Protein AF-A0AA88XNJ7-F1 (afdb_monomer)

Organism: Pinctada imbricata (NCBI:txid66713)

Foldseek 3Di:
DDDDDDDDPPDDDDDDDDDDDDDDPDPDDDDDDDDQDKDWAAPLDPDRQKHFIWIDPSPPQGIAFAFQALPALLLQLQNCLQVVHARPPKDKDWQRPSHFDDGDHAWYNWAHPSPDNHSVPTDTDGPPDDDDDRSRTMMMRRDDPPDDPPPVVLVDPVLSVVCVVFPPDDQDDPDPLVVVLVVLLVVLLVVLVVVCVVVVHDSCPCVVVSVVVSVVSVVVVVVCVVCVVVRDGDDPVVVVVSVVSVVVLVVPWDWDAPDPPPRDTDTD

Structure (mmCIF, N/CA/C/O backbone):
data_AF-A0AA88XNJ7-F1
#
_entry.id   AF-A0AA88XNJ7-F1
#
loop_
_atom_site.group_PDB
_atom_site.id
_atom_site.type_symbol
_atom_site.label_atom_id
_atom_site.label_alt_id
_atom_site.label_comp_id
_atom_site.label_asym_id
_atom_site.label_entity_id
_atom_site.label_seq_id
_atom_site.pdbx_PDB_ins_code
_atom_site.Cartn_x
_atom_site.Cartn_y
_atom_site.Cartn_z
_atom_site.occupancy
_atom_site.B_iso_or_equiv
_atom_site.auth_seq_id
_atom_site.auth_comp_id
_atom_site.auth_asym_id
_atom_site.auth_atom_id
_atom_site.pdbx_PDB_model_num
ATOM 1 N N . MET A 1 1 ? -22.598 -22.769 47.712 1.00 36.12 1 MET A N 1
ATOM 2 C CA . MET A 1 1 ? -21.416 -21.958 48.075 1.00 36.12 1 MET A CA 1
ATOM 3 C C . MET A 1 1 ? -20.555 -21.814 46.826 1.00 36.12 1 MET A C 1
ATOM 5 O O . MET A 1 1 ? -20.023 -22.804 46.348 1.00 36.12 1 MET A O 1
ATOM 9 N N . ARG A 1 2 ? -20.535 -20.622 46.218 1.00 34.31 2 ARG A N 1
ATOM 10 C CA . ARG A 1 2 ? -19.648 -20.282 45.096 1.00 34.31 2 ARG A CA 1
ATOM 11 C C . ARG A 1 2 ? -18.282 -19.951 45.687 1.00 34.31 2 ARG A C 1
ATOM 13 O O . ARG A 1 2 ? -18.195 -19.037 46.502 1.00 34.31 2 ARG A O 1
ATOM 20 N N . LEU A 1 3 ? -17.246 -20.654 45.252 1.00 28.89 3 LEU A N 1
ATOM 21 C CA . LEU A 1 3 ? -15.860 -20.220 45.378 1.00 28.89 3 LEU A CA 1
ATOM 22 C C . LEU A 1 3 ? -15.203 -20.387 44.005 1.00 28.89 3 LEU A C 1
ATOM 24 O O . LEU A 1 3 ? -15.350 -21.415 43.350 1.00 28.89 3 LEU A O 1
ATOM 28 N N . TYR A 1 4 ? -14.577 -19.305 43.557 1.00 29.31 4 TYR A N 1
ATOM 29 C CA . TYR A 1 4 ? -13.870 -19.159 42.287 1.00 29.31 4 TYR A CA 1
ATOM 30 C C . TYR A 1 4 ? -12.374 -19.467 42.453 1.00 29.31 4 TYR A C 1
ATOM 32 O O . TYR A 1 4 ? -11.899 -19.520 43.588 1.00 29.31 4 TYR A O 1
ATOM 40 N N . LYS A 1 5 ? -11.670 -19.458 41.302 1.00 29.84 5 LYS A N 1
ATOM 41 C CA . LYS A 1 5 ? -10.249 -19.111 41.017 1.00 29.84 5 LYS A CA 1
ATOM 42 C C . 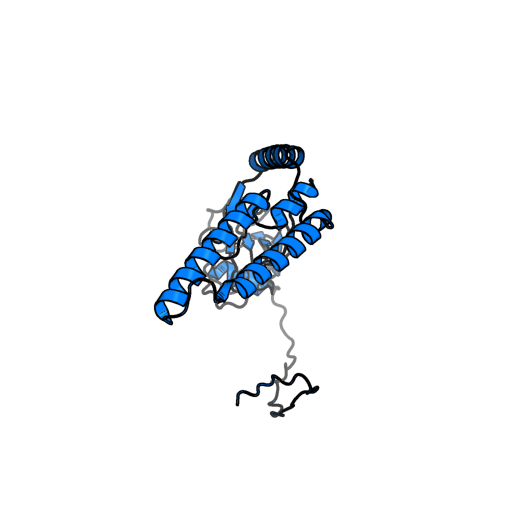LYS A 1 5 ? -9.486 -20.276 40.359 1.00 29.84 5 LYS A C 1
ATOM 44 O O . LYS A 1 5 ? -9.733 -21.414 40.720 1.00 29.84 5 LYS A O 1
ATOM 49 N N . THR A 1 6 ? -8.570 -20.113 39.398 1.00 38.22 6 THR A N 1
ATOM 50 C CA . THR A 1 6 ? -7.970 -18.970 38.662 1.00 38.22 6 THR A CA 1
ATOM 51 C C . THR A 1 6 ? -7.142 -19.547 37.502 1.00 38.22 6 THR A C 1
ATOM 53 O O . THR A 1 6 ? -6.775 -20.717 37.545 1.00 38.22 6 THR A O 1
ATOM 56 N N . VAL A 1 7 ? -6.794 -18.727 36.504 1.00 36.06 7 VAL A N 1
ATOM 57 C CA . VAL A 1 7 ? -5.710 -19.043 35.556 1.00 36.06 7 VAL A CA 1
ATOM 58 C C . VAL A 1 7 ? -4.373 -18.812 36.251 1.00 36.06 7 VAL A C 1
ATOM 60 O O . VAL A 1 7 ? -4.144 -17.739 36.812 1.00 36.06 7 VAL A O 1
ATOM 63 N N . ASP A 1 8 ? -3.523 -19.831 36.214 1.00 42.06 8 ASP A N 1
ATOM 64 C CA . ASP A 1 8 ? -2.163 -19.799 36.728 1.00 42.06 8 ASP A CA 1
ATOM 65 C C . ASP A 1 8 ? -1.184 -19.319 35.640 1.00 42.06 8 ASP A C 1
ATOM 67 O O . ASP A 1 8 ? -1.169 -19.839 34.526 1.00 42.06 8 ASP A O 1
ATOM 71 N N . TRP A 1 9 ? -0.370 -18.322 35.987 1.00 48.72 9 TRP A N 1
ATOM 72 C CA . TRP A 1 9 ? 0.704 -17.745 35.171 1.00 48.72 9 TRP A CA 1
ATOM 73 C C . TRP A 1 9 ? 2.095 -18.067 35.752 1.00 48.72 9 TRP A C 1
ATOM 75 O O . TRP A 1 9 ? 3.026 -17.278 35.606 1.00 48.72 9 TRP A O 1
ATOM 85 N N . SER A 1 10 ? 2.253 -19.200 36.445 1.00 42.62 10 SER A N 1
ATOM 86 C CA . SER A 1 10 ? 3.480 -19.508 37.195 1.00 42.62 10 SER A CA 1
ATOM 87 C C . SER A 1 10 ? 4.503 -20.422 36.507 1.00 42.62 10 SER A C 1
ATOM 89 O O . SER A 1 10 ? 5.581 -20.618 37.068 1.00 42.62 10 SER A O 1
ATOM 91 N N . SER A 1 11 ? 4.272 -20.941 35.293 1.00 40.88 11 SER A N 1
ATOM 92 C CA .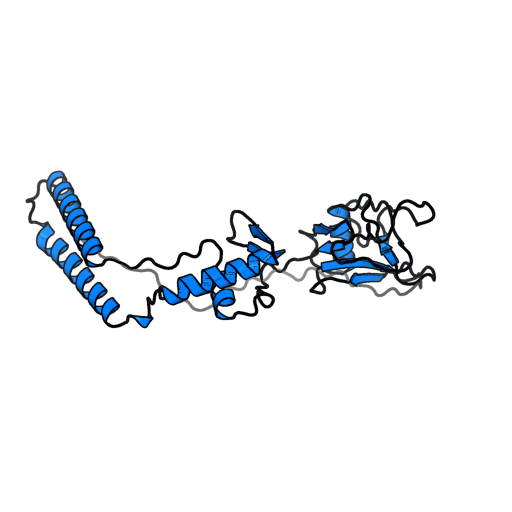 SER A 1 11 ? 5.288 -21.782 34.633 1.00 40.88 11 SER A CA 1
ATOM 93 C C . SER A 1 11 ? 6.121 -21.031 33.594 1.00 40.88 11 SER A C 1
ATOM 95 O O . SER A 1 11 ? 5.683 -20.624 32.520 1.00 40.88 11 SER A O 1
ATOM 97 N N . THR A 1 12 ? 7.390 -20.886 33.959 1.00 42.56 12 THR A N 1
ATOM 98 C CA . THR A 1 12 ? 8.516 -20.612 33.081 1.00 42.56 12 THR A CA 1
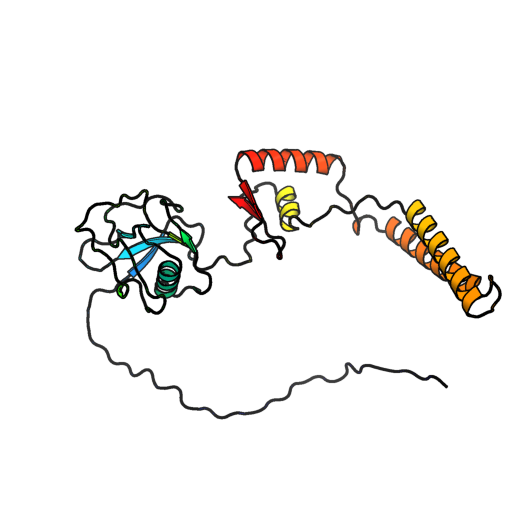ATOM 99 C C . THR A 1 12 ? 9.044 -21.943 32.538 1.00 42.56 12 THR A C 1
ATOM 101 O O . THR A 1 12 ? 9.244 -22.886 33.295 1.00 42.56 12 THR A O 1
ATOM 104 N N . LYS A 1 13 ? 9.357 -21.953 31.238 1.00 37.12 13 LYS A N 1
ATOM 105 C CA . LYS A 1 13 ? 10.279 -22.853 30.519 1.00 37.12 13 LYS A CA 1
ATOM 106 C C . LYS A 1 13 ? 9.725 -23.997 29.645 1.00 37.12 13 LYS A C 1
ATOM 108 O O . LYS A 1 13 ? 8.654 -24.542 29.885 1.00 37.12 13 LYS A O 1
ATOM 113 N N . PRO A 1 14 ? 10.470 -24.272 28.550 1.00 32.12 14 PRO A N 1
ATOM 114 C CA . PRO A 1 14 ? 9.996 -24.865 27.310 1.00 32.12 14 PRO A CA 1
ATOM 115 C C . PRO A 1 14 ? 10.122 -26.387 27.327 1.00 32.12 14 PRO A C 1
ATOM 117 O O . PRO A 1 14 ? 10.873 -26.952 28.120 1.00 32.12 14 PRO A O 1
ATOM 120 N N . SER A 1 15 ? 9.452 -27.045 26.381 1.00 36.25 15 SER A N 1
ATOM 121 C CA . SER A 1 15 ? 9.695 -28.457 26.097 1.00 36.25 15 SER A CA 1
ATOM 122 C C . SER A 1 15 ? 10.366 -28.632 24.737 1.00 36.25 15 SER A C 1
ATOM 124 O O . SER A 1 15 ? 9.981 -28.039 23.731 1.00 36.25 15 SER A O 1
ATOM 126 N N . VAL A 1 16 ? 11.419 -29.444 24.757 1.00 30.08 16 VAL A N 1
ATOM 127 C CA . VAL A 1 16 ? 12.189 -29.913 23.608 1.00 30.08 16 VAL A CA 1
ATOM 128 C C . VAL A 1 16 ? 11.656 -31.290 23.231 1.00 30.08 16 VAL A C 1
ATOM 130 O O . VAL A 1 16 ? 11.487 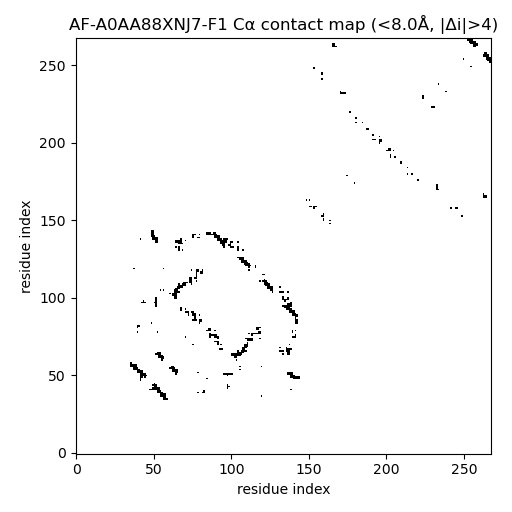-32.145 24.101 1.00 30.08 16 VAL A O 1
ATOM 133 N N . ARG A 1 17 ? 11.463 -31.540 21.934 1.00 35.25 17 ARG A N 1
ATOM 134 C CA . ARG A 1 17 ? 11.482 -32.900 21.390 1.00 35.25 17 ARG A CA 1
ATOM 135 C C . ARG A 1 17 ? 12.400 -32.971 20.177 1.00 35.25 17 ARG A C 1
ATOM 137 O O . ARG A 1 17 ? 12.305 -32.166 19.258 1.00 35.25 17 ARG A O 1
ATOM 144 N N . LEU A 1 18 ? 13.295 -33.951 20.247 1.00 27.19 18 LEU A N 1
ATOM 145 C CA . LEU A 1 18 ? 14.238 -34.384 19.225 1.00 27.19 18 LEU A CA 1
ATOM 146 C C . LEU A 1 18 ? 13.501 -35.080 18.079 1.00 27.19 18 LEU A C 1
ATOM 148 O O . LEU A 1 18 ? 12.702 -35.980 18.335 1.00 27.19 18 LEU A O 1
ATOM 152 N N . VAL A 1 19 ? 13.854 -34.738 16.838 1.00 33.34 19 VAL A N 1
ATOM 153 C CA . VAL A 1 19 ? 13.735 -35.646 15.690 1.00 33.34 19 VAL A CA 1
ATOM 154 C C . VAL A 1 19 ? 15.008 -35.528 14.848 1.00 33.34 19 VAL A C 1
ATOM 156 O O . VAL A 1 19 ? 15.611 -34.466 14.727 1.00 33.34 19 VAL A O 1
ATOM 159 N N . THR A 1 20 ? 15.444 -36.683 14.368 1.00 32.69 20 THR A N 1
ATOM 160 C CA . THR A 1 20 ? 16.750 -37.056 13.822 1.00 32.69 20 THR A CA 1
ATOM 161 C C . THR A 1 20 ? 17.205 -36.272 12.589 1.00 32.69 20 THR A C 1
ATOM 163 O O . THR A 1 20 ? 16.416 -35.992 11.690 1.00 32.69 20 THR A O 1
ATOM 166 N N . LEU A 1 21 ? 18.517 -36.017 12.515 1.00 30.70 21 LEU A N 1
ATOM 167 C CA . LEU A 1 21 ? 19.222 -35.475 11.351 1.00 30.70 21 LEU A CA 1
ATOM 168 C C . LEU A 1 21 ? 19.162 -36.461 10.172 1.00 30.70 21 LEU A C 1
ATOM 170 O O . LEU A 1 21 ? 19.989 -37.363 10.052 1.00 30.70 21 LEU A O 1
ATOM 174 N N . GLY A 1 22 ? 18.176 -36.274 9.298 1.00 29.36 22 GLY A N 1
ATOM 175 C CA . GLY A 1 22 ? 18.169 -36.829 7.950 1.00 29.36 22 GLY A CA 1
ATOM 176 C C . GLY A 1 22 ? 19.057 -35.975 7.048 1.00 29.36 22 GLY A C 1
ATOM 177 O O . GLY A 1 22 ? 18.726 -34.836 6.741 1.00 29.36 22 GLY A O 1
ATOM 178 N N . SER A 1 23 ? 20.208 -36.535 6.691 1.00 33.06 23 SER A N 1
ATOM 179 C CA . SER A 1 23 ? 21.154 -36.133 5.644 1.00 33.06 23 SER A CA 1
ATOM 180 C C . SER A 1 23 ? 20.675 -35.066 4.644 1.00 33.06 23 SER A C 1
ATOM 182 O O . SER A 1 23 ? 19.885 -35.346 3.743 1.00 33.06 23 SER A O 1
ATOM 184 N N . TYR A 1 24 ? 21.275 -33.875 4.737 1.00 30.83 24 TYR A N 1
ATOM 185 C CA . TYR A 1 24 ? 21.400 -32.932 3.623 1.00 30.83 24 TYR A CA 1
ATOM 186 C C . TYR A 1 24 ? 22.107 -33.629 2.447 1.00 30.83 24 TYR A C 1
ATOM 188 O O . TYR A 1 24 ? 23.194 -34.185 2.656 1.00 30.83 24 TYR A O 1
ATOM 196 N N . PRO A 1 25 ? 21.583 -33.594 1.209 1.00 32.03 25 PRO A N 1
ATOM 197 C CA . PRO A 1 25 ? 22.404 -33.950 0.068 1.00 32.03 25 PRO A CA 1
ATOM 198 C C . PRO A 1 25 ? 23.510 -32.900 -0.061 1.00 32.03 25 PRO A C 1
ATOM 200 O O . PRO A 1 25 ? 23.256 -31.704 -0.201 1.00 32.03 25 PRO A O 1
ATOM 203 N N . ARG A 1 26 ? 24.754 -33.379 0.037 1.00 31.98 26 ARG A N 1
ATOM 204 C CA . ARG A 1 26 ? 25.976 -32.640 -0.283 1.00 31.98 26 ARG A CA 1
ATOM 205 C C . ARG A 1 26 ? 25.777 -31.896 -1.604 1.00 31.98 26 ARG A C 1
ATOM 207 O O . ARG A 1 26 ? 25.622 -32.545 -2.638 1.00 31.98 26 ARG A O 1
ATOM 214 N N . MET A 1 27 ? 25.875 -30.567 -1.576 1.00 36.81 27 MET A N 1
ATOM 215 C CA . MET A 1 27 ? 26.350 -29.815 -2.735 1.00 36.81 27 MET A CA 1
ATOM 216 C C . MET A 1 27 ? 27.740 -30.362 -3.056 1.00 36.81 27 MET A C 1
ATOM 218 O O . MET A 1 27 ? 28.722 -30.036 -2.394 1.00 36.81 27 MET A O 1
ATOM 222 N N . LYS A 1 28 ? 27.805 -31.291 -4.011 1.00 37.00 28 LYS A N 1
ATOM 223 C CA . LYS A 1 28 ? 29.058 -31.609 -4.673 1.00 37.00 28 LYS A CA 1
ATOM 224 C C . LYS A 1 28 ? 29.378 -30.416 -5.552 1.00 37.00 28 LYS A C 1
ATOM 226 O O . LYS A 1 28 ? 28.627 -30.100 -6.470 1.00 37.00 28 LYS A O 1
ATOM 231 N N . GLU A 1 29 ? 30.502 -29.785 -5.256 1.00 45.03 29 GLU A N 1
ATOM 232 C CA . GLU A 1 29 ? 31.249 -29.042 -6.250 1.00 45.03 29 GLU A CA 1
ATOM 233 C C . GLU A 1 29 ? 31.419 -29.927 -7.487 1.00 45.03 29 GLU A C 1
ATOM 235 O O . GLU A 1 29 ? 31.891 -31.066 -7.426 1.00 45.03 29 GLU A O 1
ATOM 240 N N . THR A 1 30 ? 30.996 -29.408 -8.628 1.00 38.59 30 THR A N 1
ATOM 241 C CA . THR A 1 30 ? 31.544 -29.788 -9.923 1.00 38.59 30 THR A CA 1
ATOM 242 C C . THR A 1 30 ? 31.623 -28.497 -10.720 1.00 38.59 30 THR A C 1
ATOM 244 O O . THR A 1 30 ? 30.610 -27.860 -10.997 1.00 38.59 30 THR A O 1
ATOM 247 N N . CYS A 1 31 ? 32.853 -28.060 -10.972 1.00 41.50 31 CYS A N 1
ATOM 248 C CA . CYS A 1 31 ? 33.158 -26.969 -11.884 1.00 41.50 31 CYS A CA 1
ATOM 249 C C . CYS A 1 31 ? 33.072 -27.463 -13.343 1.00 41.50 31 CYS A C 1
ATOM 251 O O . CYS A 1 31 ? 33.074 -28.670 -13.584 1.00 41.50 31 CYS A O 1
ATOM 253 N N . CYS A 1 32 ? 33.089 -26.494 -14.266 1.00 36.12 32 CYS A N 1
ATOM 254 C CA . CYS A 1 32 ? 32.940 -26.535 -15.730 1.00 36.12 32 CYS A CA 1
ATOM 255 C C . CYS A 1 32 ? 31.467 -26.377 -16.170 1.00 36.12 32 CYS A C 1
ATOM 257 O O . CYS A 1 32 ? 30.624 -27.198 -15.846 1.00 36.12 32 CYS A O 1
ATOM 259 N N . TYR A 1 33 ? 31.057 -25.329 -16.887 1.00 35.81 33 TYR A N 1
ATOM 260 C CA . TYR A 1 33 ? 31.733 -24.664 -18.001 1.00 35.81 33 TYR A CA 1
ATOM 261 C C . TYR A 1 33 ? 31.371 -23.171 -18.097 1.00 35.81 33 TYR A C 1
ATOM 263 O O . TYR A 1 33 ? 30.247 -22.767 -17.816 1.00 35.81 33 TYR A O 1
ATOM 271 N N . LEU A 1 34 ? 32.331 -22.372 -18.567 1.00 47.56 34 LEU A N 1
ATOM 272 C CA . LEU A 1 34 ? 32.124 -21.046 -19.149 1.00 47.56 34 LEU A CA 1
ATOM 273 C C . LEU A 1 34 ? 31.019 -21.099 -20.220 1.00 47.56 34 LEU A C 1
ATOM 275 O O . LEU A 1 34 ? 31.259 -21.568 -21.329 1.00 47.56 34 LEU A O 1
ATOM 279 N N . VAL A 1 35 ? 29.827 -20.594 -19.905 1.00 44.47 35 VAL A N 1
ATOM 280 C CA . VAL A 1 35 ? 28.798 -20.223 -20.885 1.00 44.47 35 VAL A CA 1
ATOM 281 C C . VAL A 1 35 ? 28.206 -18.905 -20.396 1.00 44.47 35 VAL A C 1
ATOM 283 O O . VAL A 1 35 ? 27.774 -18.830 -19.249 1.00 44.47 35 VAL A O 1
ATOM 286 N N . GLY A 1 36 ? 28.258 -17.863 -21.234 1.00 54.16 36 GLY A N 1
ATOM 287 C CA . GLY A 1 36 ? 27.961 -16.465 -20.889 1.00 54.16 36 GLY A CA 1
ATOM 288 C C . GLY A 1 36 ? 26.826 -16.305 -19.878 1.00 54.16 36 GLY A C 1
ATOM 289 O O . GLY A 1 36 ? 25.707 -16.761 -20.116 1.00 54.16 36 GLY A O 1
ATOM 290 N N . MET A 1 37 ? 27.139 -15.698 -18.731 1.00 70.94 37 MET A N 1
ATOM 291 C CA . MET A 1 37 ? 26.218 -15.537 -17.604 1.00 70.94 37 MET A CA 1
ATOM 292 C C . MET A 1 37 ? 24.989 -14.731 -18.037 1.00 70.94 37 MET A C 1
ATOM 294 O O . MET A 1 37 ? 25.120 -13.631 -18.549 1.00 70.94 37 MET A O 1
ATOM 298 N N . PHE A 1 38 ? 23.785 -15.259 -17.862 1.00 89.00 38 PHE A N 1
ATOM 299 C CA . PHE A 1 38 ? 22.610 -14.400 -17.973 1.00 89.00 38 PHE A CA 1
ATOM 300 C C . PHE A 1 38 ? 22.561 -13.500 -16.744 1.00 89.00 38 PHE A C 1
ATOM 302 O O . PHE A 1 38 ? 22.580 -14.012 -15.624 1.00 89.00 38 PHE A O 1
ATOM 309 N N . GLU A 1 39 ? 22.487 -12.192 -16.949 1.00 94.50 39 GLU A N 1
ATOM 310 C CA . GLU A 1 39 ? 22.325 -11.234 -15.859 1.00 94.50 39 GLU A CA 1
ATOM 311 C C . GLU A 1 39 ? 21.011 -10.478 -16.011 1.00 94.50 39 GLU A C 1
ATOM 313 O O . GLU A 1 39 ? 20.551 -10.212 -17.121 1.00 94.50 39 GLU A O 1
ATOM 318 N N . ILE A 1 40 ? 20.417 -10.114 -14.879 1.00 96.31 40 ILE A N 1
ATOM 319 C CA . ILE A 1 40 ? 19.176 -9.350 -14.802 1.00 96.31 40 ILE A CA 1
ATOM 320 C C . ILE A 1 40 ? 19.324 -8.259 -13.743 1.00 96.31 40 ILE A C 1
ATOM 322 O O . ILE A 1 40 ? 19.949 -8.469 -12.701 1.00 96.31 40 ILE A O 1
ATOM 326 N N . ARG A 1 41 ? 18.753 -7.082 -14.001 1.00 96.00 41 ARG A N 1
ATOM 327 C CA . ARG A 1 41 ? 18.690 -5.976 -13.041 1.00 96.00 41 ARG A CA 1
ATOM 328 C C . ARG A 1 41 ? 17.402 -5.177 -13.195 1.00 96.00 41 ARG A C 1
ATOM 330 O O . ARG A 1 41 ? 16.772 -5.201 -14.248 1.00 96.00 41 ARG A O 1
ATOM 337 N N . LEU A 1 42 ? 17.068 -4.422 -12.151 1.00 95.56 42 LEU A N 1
ATOM 338 C CA . LEU A 1 42 ? 15.971 -3.455 -12.162 1.00 95.56 42 LEU A CA 1
ATOM 339 C C . LEU A 1 42 ? 16.513 -2.022 -12.212 1.00 95.56 42 LEU A C 1
ATOM 341 O O . LEU A 1 42 ? 17.477 -1.692 -11.514 1.00 95.56 42 LEU A O 1
ATOM 345 N N . ARG A 1 43 ? 15.900 -1.164 -13.035 1.00 95.81 43 ARG A N 1
ATOM 346 C CA . ARG A 1 43 ? 16.229 0.270 -13.163 1.00 95.81 43 ARG A CA 1
ATOM 347 C C . ARG A 1 43 ? 14.981 1.149 -13.067 1.00 95.81 43 ARG A C 1
ATOM 349 O O . ARG A 1 43 ? 13.874 0.682 -13.284 1.00 95.81 43 ARG A O 1
ATOM 356 N N . GLY A 1 44 ? 15.153 2.424 -12.717 1.00 84.75 44 GLY A N 1
ATOM 357 C CA . GLY A 1 44 ? 14.056 3.407 -12.684 1.00 84.75 44 GLY A CA 1
ATOM 358 C C . GLY A 1 44 ? 13.067 3.269 -11.517 1.00 84.75 44 GLY A C 1
ATOM 359 O O . GLY A 1 44 ? 12.222 4.138 -11.328 1.00 84.75 44 GLY A O 1
ATOM 360 N N . GLY A 1 45 ? 13.180 2.220 -10.700 1.00 78.44 45 GLY A N 1
ATOM 361 C CA . GLY A 1 45 ? 12.367 2.053 -9.500 1.00 78.44 45 GLY A CA 1
ATOM 362 C C . GLY A 1 45 ? 12.915 2.766 -8.262 1.00 78.44 45 GLY A C 1
ATOM 363 O O . GLY A 1 45 ? 14.103 3.063 -8.154 1.00 78.44 45 GLY A O 1
ATOM 364 N N . LEU A 1 46 ? 12.028 2.998 -7.292 1.00 74.38 46 LEU A N 1
ATOM 365 C CA . LEU A 1 46 ? 12.328 3.613 -5.990 1.00 74.38 46 LEU A CA 1
ATOM 366 C C . LEU A 1 46 ? 13.086 2.684 -5.022 1.00 74.38 46 LEU A C 1
ATOM 368 O O . LEU A 1 46 ? 13.537 3.122 -3.966 1.00 74.38 46 LEU A O 1
ATOM 372 N N . SER A 1 47 ? 13.200 1.396 -5.347 1.00 78.38 47 SER A N 1
ATOM 373 C CA . SER A 1 47 ? 13.906 0.393 -4.550 1.00 78.38 47 SER A CA 1
ATOM 374 C C . SER A 1 47 ? 14.485 -0.694 -5.455 1.00 78.38 47 SER A C 1
ATOM 376 O O . SER A 1 47 ? 14.152 -0.788 -6.632 1.00 78.38 47 SER A O 1
ATOM 378 N N . ASN A 1 48 ? 15.286 -1.591 -4.881 1.00 82.88 48 ASN A N 1
ATOM 379 C CA . ASN A 1 48 ? 15.814 -2.754 -5.600 1.00 82.88 48 ASN A CA 1
ATOM 380 C C . ASN A 1 48 ? 14.772 -3.878 -5.794 1.00 82.88 48 ASN A C 1
ATOM 382 O O . ASN A 1 48 ? 15.139 -4.969 -6.218 1.00 82.88 48 ASN A O 1
ATOM 386 N N . THR A 1 49 ? 13.496 -3.655 -5.448 1.00 86.31 49 THR A N 1
ATOM 387 C CA . THR A 1 49 ? 12.414 -4.652 -5.573 1.00 86.31 49 THR A CA 1
ATOM 388 C C . THR A 1 49 ? 11.384 -4.307 -6.641 1.00 86.31 49 THR A C 1
ATOM 390 O O . THR A 1 49 ? 10.427 -5.063 -6.826 1.00 86.31 49 THR A O 1
ATOM 393 N N . LEU A 1 50 ? 11.565 -3.178 -7.327 1.00 90.44 50 LEU A N 1
ATOM 394 C CA . LEU A 1 50 ? 10.712 -2.724 -8.413 1.00 90.44 50 LEU A CA 1
ATOM 395 C C . LEU A 1 50 ? 11.513 -1.930 -9.446 1.00 90.44 50 LEU A C 1
ATOM 397 O O . LEU A 1 50 ? 12.496 -1.284 -9.096 1.00 90.44 50 LEU A O 1
ATOM 401 N N . GLY A 1 51 ? 11.104 -1.978 -10.707 1.00 94.00 51 GLY A N 1
ATOM 402 C CA . GLY A 1 51 ? 11.752 -1.229 -11.781 1.00 94.00 51 GLY A CA 1
ATOM 403 C C . GLY A 1 51 ? 11.553 -1.853 -13.158 1.00 94.00 51 GLY A C 1
ATOM 404 O O . GLY A 1 51 ? 10.989 -2.939 -13.289 1.00 94.00 51 GLY A O 1
ATOM 405 N N . ARG A 1 52 ? 12.045 -1.158 -14.184 1.00 98.06 52 ARG A N 1
ATOM 406 C CA . ARG A 1 52 ? 12.202 -1.663 -15.551 1.00 98.06 52 ARG A CA 1
ATOM 407 C C . ARG A 1 52 ? 13.152 -2.855 -15.548 1.00 98.06 52 ARG A C 1
ATOM 409 O O . ARG A 1 52 ? 14.204 -2.789 -14.903 1.00 98.06 52 ARG A O 1
ATOM 416 N N . VAL A 1 53 ? 12.790 -3.909 -16.271 1.00 98.06 53 VAL A N 1
ATOM 417 C CA . VAL A 1 53 ? 13.600 -5.119 -16.407 1.00 98.06 53 VAL A CA 1
ATOM 418 C C . VAL A 1 53 ? 14.653 -4.899 -17.486 1.00 98.06 53 VAL A C 1
ATOM 420 O O . VAL A 1 53 ? 14.343 -4.614 -18.640 1.00 98.06 53 VAL A O 1
ATOM 423 N N . GLU A 1 54 ? 15.918 -5.043 -17.103 1.00 97.69 54 GLU A N 1
ATOM 424 C CA . GLU A 1 54 ? 17.041 -5.062 -18.034 1.00 97.69 54 GLU A CA 1
ATOM 425 C C . GLU A 1 54 ? 17.796 -6.380 -17.887 1.00 97.69 54 GLU A C 1
ATOM 427 O O . GLU A 1 54 ? 18.044 -6.845 -16.771 1.00 97.69 54 GLU A O 1
ATOM 432 N N . VAL A 1 55 ? 18.183 -6.963 -19.016 1.00 96.00 55 VAL A N 1
ATOM 433 C CA . VAL A 1 55 ? 18.908 -8.230 -19.094 1.00 96.00 55 VAL A CA 1
ATOM 434 C C . VAL A 1 55 ? 20.208 -8.062 -19.867 1.00 96.00 55 VAL A C 1
ATOM 436 O O . VAL A 1 55 ? 20.334 -7.194 -20.730 1.00 96.00 55 VAL A O 1
ATOM 439 N N . ASN A 1 56 ? 21.188 -8.902 -19.565 1.00 93.50 56 ASN A N 1
ATOM 440 C CA . ASN A 1 56 ? 22.383 -9.072 -20.374 1.00 93.50 56 ASN A CA 1
ATOM 441 C C . ASN A 1 56 ? 22.479 -10.547 -20.765 1.00 93.50 56 ASN A C 1
ATOM 443 O O . ASN A 1 56 ? 22.664 -11.423 -19.917 1.00 93.50 56 ASN A O 1
ATOM 447 N N . LEU A 1 57 ? 22.324 -10.809 -22.064 1.00 89.69 57 LEU A N 1
ATOM 448 C CA . LEU A 1 57 ? 22.400 -12.153 -22.636 1.00 89.69 57 LEU A CA 1
ATOM 449 C C . LEU A 1 57 ? 23.847 -12.643 -22.802 1.00 89.69 57 LEU A C 1
ATOM 451 O O . LEU A 1 57 ? 24.056 -13.800 -23.168 1.00 89.69 57 LEU A O 1
ATOM 455 N N . ASN A 1 58 ? 24.839 -11.785 -22.527 1.00 86.44 58 ASN A N 1
ATOM 456 C CA . ASN A 1 58 ? 26.260 -12.031 -22.771 1.00 86.44 58 ASN A CA 1
ATOM 457 C C . ASN A 1 58 ? 26.551 -12.466 -24.217 1.00 86.44 58 ASN A C 1
ATOM 459 O O . ASN A 1 58 ? 27.427 -13.283 -24.492 1.00 86.44 58 ASN A O 1
ATOM 463 N N . ASP A 1 59 ? 25.815 -11.863 -25.145 1.00 83.75 59 ASP A N 1
ATOM 464 C CA . ASP A 1 59 ? 25.900 -12.032 -26.595 1.00 83.75 59 ASP A CA 1
ATOM 465 C C . ASP A 1 59 ? 26.785 -10.961 -27.268 1.00 83.75 59 ASP A C 1
ATOM 467 O O . ASP A 1 59 ? 26.850 -10.876 -28.492 1.00 83.75 59 ASP A O 1
ATOM 471 N N . GLY A 1 60 ? 27.473 -10.139 -26.467 1.00 84.50 60 GLY A N 1
ATOM 472 C CA . GLY A 1 60 ? 28.345 -9.053 -26.923 1.00 84.50 60 GLY A CA 1
ATOM 473 C C . GLY A 1 60 ? 27.651 -7.698 -27.095 1.00 84.50 60 GLY A C 1
ATOM 474 O O . GLY A 1 60 ? 28.342 -6.703 -27.302 1.00 84.50 60 GLY A O 1
ATOM 475 N N . TYR A 1 61 ? 26.323 -7.620 -26.952 1.00 86.38 61 TYR A N 1
ATOM 476 C CA . TYR A 1 61 ? 25.569 -6.364 -27.093 1.00 86.38 61 TYR A CA 1
ATOM 477 C C . TYR A 1 61 ? 25.335 -5.628 -25.764 1.00 86.38 61 TYR A C 1
ATOM 479 O O . TYR A 1 61 ? 24.797 -4.522 -25.756 1.00 86.38 61 TYR A O 1
ATOM 487 N N . GLY A 1 62 ? 25.769 -6.209 -24.643 1.00 91.44 62 GLY A N 1
ATOM 488 C CA . GLY A 1 62 ? 25.638 -5.616 -23.314 1.00 91.44 62 GLY A CA 1
ATOM 489 C C . GLY A 1 62 ? 24.204 -5.653 -22.783 1.00 91.44 62 GLY A C 1
ATOM 490 O O . GLY A 1 62 ? 23.433 -6.562 -23.083 1.00 91.44 62 GLY A O 1
ATOM 491 N N . TRP A 1 63 ? 23.857 -4.671 -21.952 1.00 94.81 63 TRP A N 1
ATOM 492 C CA . TRP A 1 63 ? 22.529 -4.574 -21.344 1.00 94.81 63 TRP A CA 1
ATOM 493 C C . TRP A 1 63 ? 21.476 -4.120 -22.351 1.00 94.81 63 TRP A C 1
ATOM 495 O O . TRP A 1 63 ? 21.723 -3.225 -23.157 1.00 94.81 63 TRP A O 1
ATOM 505 N N . GLY A 1 64 ? 20.286 -4.691 -22.230 1.00 94.62 64 GLY A N 1
ATOM 506 C CA . GLY A 1 64 ? 19.115 -4.299 -22.997 1.00 94.62 64 GLY A CA 1
ATOM 507 C C . GLY A 1 64 ? 17.823 -4.553 -22.235 1.00 94.62 64 GLY A C 1
ATOM 508 O O . GLY A 1 64 ? 17.830 -5.193 -21.183 1.00 94.62 64 GLY A O 1
ATOM 509 N N . THR A 1 65 ? 16.727 -4.007 -22.739 1.00 95.94 65 THR A N 1
ATOM 510 C CA . THR A 1 65 ? 15.408 -4.049 -22.097 1.00 95.94 65 THR A CA 1
ATOM 511 C C . THR A 1 65 ? 14.582 -5.246 -22.565 1.00 95.94 65 THR A C 1
ATOM 513 O O . THR A 1 65 ? 15.012 -6.017 -23.426 1.00 95.94 65 THR A O 1
ATOM 516 N N . VAL A 1 66 ? 13.415 -5.435 -21.959 1.00 95.94 66 VAL A N 1
ATOM 517 C CA . VAL A 1 66 ? 12.428 -6.463 -22.315 1.00 95.94 66 VAL A CA 1
ATOM 518 C C . VAL A 1 66 ? 11.170 -5.741 -22.790 1.00 95.94 66 VAL A C 1
ATOM 520 O O . VAL A 1 66 ? 10.815 -4.745 -22.168 1.00 95.94 66 VAL A O 1
ATOM 523 N N . CYS A 1 67 ? 10.536 -6.187 -23.873 1.00 95.12 67 CYS A N 1
ATOM 524 C CA . CYS A 1 67 ? 9.263 -5.628 -24.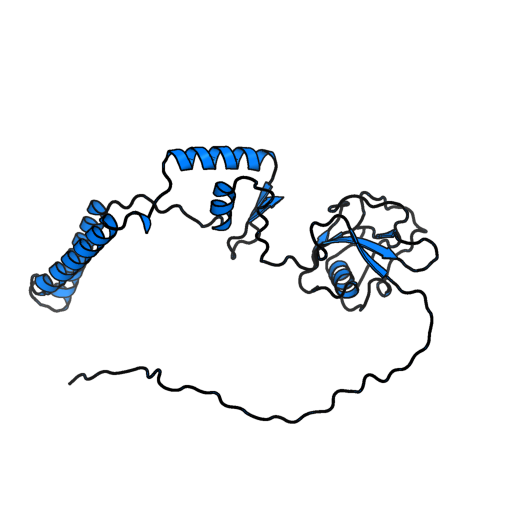329 1.00 95.12 67 CYS A CA 1
ATOM 525 C C . CYS A 1 67 ? 8.100 -6.099 -23.448 1.00 95.12 67 CYS A C 1
ATOM 527 O O . CYS A 1 67 ? 8.160 -7.182 -22.866 1.00 95.12 67 CYS A O 1
ATOM 529 N N . ASP A 1 68 ? 7.064 -5.276 -23.331 1.00 93.31 68 ASP A N 1
ATOM 530 C CA . ASP A 1 68 ? 5.849 -5.568 -22.578 1.00 93.31 68 ASP A CA 1
ATOM 531 C C . ASP A 1 68 ? 4.769 -6.313 -23.379 1.00 93.31 68 ASP A C 1
ATOM 533 O O . ASP A 1 68 ? 3.755 -6.717 -22.798 1.00 93.31 68 ASP A O 1
ATOM 537 N N . ASP A 1 69 ? 5.000 -6.561 -24.670 1.00 92.25 69 ASP A N 1
ATOM 538 C CA . ASP A 1 69 ? 4.177 -7.456 -25.476 1.00 92.25 69 ASP A CA 1
ATOM 539 C C . ASP A 1 69 ? 4.192 -8.866 -24.853 1.00 92.25 69 ASP A C 1
ATOM 541 O O . ASP A 1 69 ? 5.236 -9.433 -24.523 1.00 92.25 69 ASP A O 1
ATOM 545 N N . ALA A 1 70 ? 2.988 -9.392 -24.606 1.00 91.62 70 ALA A N 1
ATOM 546 C CA . ALA A 1 70 ? 2.710 -10.616 -23.844 1.00 91.62 70 ALA A CA 1
ATOM 547 C C . ALA A 1 70 ? 3.198 -10.648 -22.376 1.00 91.62 70 ALA A C 1
ATOM 549 O O . ALA A 1 70 ? 2.930 -11.637 -21.701 1.00 91.62 70 ALA A O 1
ATOM 550 N N . TRP A 1 71 ? 3.803 -9.573 -21.852 1.00 96.00 71 TRP A N 1
ATOM 551 C CA . TRP A 1 71 ? 4.398 -9.544 -20.511 1.00 96.00 71 TRP A CA 1
ATOM 552 C C . TRP A 1 71 ? 3.361 -9.686 -19.394 1.00 96.00 71 TRP A C 1
ATOM 554 O O . TRP A 1 71 ? 2.617 -8.751 -19.065 1.00 96.00 71 TRP A O 1
ATOM 564 N N . ASP A 1 72 ? 3.338 -10.860 -18.769 1.00 92.44 72 ASP A N 1
ATOM 565 C CA . ASP A 1 72 ? 2.302 -11.250 -17.828 1.00 92.44 72 ASP A CA 1
ATOM 566 C C . ASP A 1 72 ? 2.809 -11.533 -16.400 1.00 92.44 72 ASP A C 1
ATOM 568 O O . ASP A 1 72 ? 3.938 -11.241 -15.989 1.00 92.44 72 ASP A O 1
ATOM 572 N N . VAL A 1 73 ? 1.899 -12.036 -15.563 1.00 94.00 73 VAL A N 1
ATOM 573 C CA . VAL A 1 73 ? 2.173 -12.315 -14.150 1.00 94.00 73 VAL A CA 1
ATOM 574 C C . VAL A 1 73 ? 3.176 -13.458 -13.974 1.00 94.00 73 VAL A C 1
ATOM 576 O O . VAL A 1 73 ? 3.927 -13.456 -12.994 1.00 94.00 73 VAL A O 1
ATOM 579 N N . ASP A 1 74 ? 3.192 -14.442 -14.866 1.00 96.94 74 ASP A N 1
ATOM 580 C CA . ASP A 1 74 ? 4.119 -15.564 -14.794 1.00 96.94 74 ASP A CA 1
ATOM 581 C C . ASP A 1 74 ? 5.520 -15.155 -15.261 1.00 96.94 74 ASP A C 1
ATOM 583 O O . ASP A 1 74 ? 6.498 -15.514 -14.590 1.00 96.94 74 ASP A O 1
ATOM 587 N N . ASP A 1 75 ? 5.629 -14.275 -16.257 1.00 97.44 75 ASP A N 1
ATOM 588 C CA . ASP A 1 75 ? 6.900 -13.643 -16.631 1.00 97.44 75 ASP A CA 1
ATOM 589 C C . ASP A 1 75 ? 7.474 -12.810 -15.484 1.00 97.44 75 ASP A C 1
ATOM 591 O O . ASP A 1 75 ? 8.633 -12.971 -15.083 1.00 97.44 75 ASP A O 1
ATOM 595 N N . ALA A 1 76 ? 6.633 -11.976 -14.865 1.00 96.69 76 ALA A N 1
ATOM 596 C CA . ALA A 1 76 ? 7.010 -11.167 -13.712 1.00 96.69 76 ALA A CA 1
ATOM 597 C C . ALA A 1 76 ? 7.514 -12.032 -12.542 1.00 96.69 76 ALA A C 1
ATOM 599 O O . ALA A 1 76 ? 8.514 -11.697 -11.896 1.00 96.69 76 ALA A O 1
ATOM 600 N N . LYS A 1 77 ? 6.875 -13.180 -12.270 1.00 96.44 77 LYS A N 1
ATOM 601 C CA . LYS A 1 77 ? 7.345 -14.126 -11.241 1.00 96.44 77 LYS A CA 1
ATOM 602 C C . LYS A 1 77 ? 8.736 -14.658 -11.565 1.00 96.44 77 LYS A C 1
ATOM 604 O O . LYS A 1 77 ? 9.583 -14.718 -10.669 1.00 96.44 77 LYS A O 1
ATOM 609 N N . VAL A 1 78 ? 8.975 -15.057 -12.813 1.00 97.62 78 VAL A N 1
ATOM 610 C CA . VAL A 1 78 ? 10.275 -15.588 -13.237 1.00 97.62 78 VAL A CA 1
ATOM 611 C C . VAL A 1 78 ? 11.342 -14.494 -13.224 1.00 97.62 78 VAL A C 1
ATOM 613 O O . VAL A 1 78 ? 12.454 -14.752 -12.761 1.00 97.62 78 VAL A O 1
ATOM 616 N N . ALA A 1 79 ? 11.021 -13.258 -13.610 1.00 97.19 79 ALA A N 1
ATOM 617 C CA . ALA A 1 79 ? 11.922 -12.110 -13.495 1.00 97.19 79 ALA A CA 1
ATOM 618 C C . ALA A 1 79 ? 12.382 -11.900 -12.044 1.00 97.19 79 ALA A C 1
ATOM 620 O O . ALA A 1 79 ? 13.577 -11.841 -11.750 1.00 97.19 79 ALA A O 1
ATOM 621 N N . CYS A 1 80 ? 11.442 -11.893 -11.101 1.00 96.12 80 CYS A N 1
ATOM 622 C CA . CYS A 1 80 ? 11.746 -11.752 -9.679 1.00 96.12 80 CYS A CA 1
ATOM 623 C C . CYS A 1 80 ? 12.535 -12.927 -9.112 1.00 96.12 80 CYS A C 1
ATOM 625 O O . CYS A 1 80 ? 13.451 -12.732 -8.312 1.00 96.12 80 CYS A O 1
ATOM 627 N N . ARG A 1 81 ? 12.226 -14.146 -9.561 1.00 95.06 81 ARG A N 1
ATOM 628 C CA . ARG A 1 81 ? 12.996 -15.341 -9.211 1.00 95.06 81 ARG A CA 1
ATOM 629 C C . ARG A 1 81 ? 14.427 -15.261 -9.742 1.00 95.06 81 ARG A C 1
ATOM 631 O O . ARG A 1 81 ? 15.348 -15.581 -8.998 1.00 95.06 81 ARG A O 1
ATOM 638 N N . SER A 1 82 ? 14.612 -14.769 -10.968 1.00 94.88 82 SER A N 1
ATOM 639 C CA . SER A 1 82 ? 15.926 -14.556 -11.596 1.00 94.88 82 SER A CA 1
ATOM 640 C C . SER A 1 82 ? 16.798 -13.593 -10.780 1.00 94.88 82 SER A C 1
ATOM 642 O O . SER A 1 82 ? 18.013 -13.751 -10.728 1.00 94.88 82 SER A O 1
ATOM 644 N N . LEU A 1 83 ? 16.171 -12.618 -10.113 1.00 94.00 83 LEU A N 1
ATOM 645 C CA . LEU A 1 83 ? 16.815 -11.644 -9.224 1.00 94.00 83 LEU A CA 1
ATOM 646 C C . LEU A 1 83 ? 17.041 -12.165 -7.791 1.00 94.00 83 LEU A C 1
ATOM 648 O O . LEU A 1 83 ? 17.608 -11.452 -6.965 1.00 94.00 83 LEU A O 1
ATOM 652 N N . GLY A 1 84 ? 16.563 -13.369 -7.458 1.00 93.12 84 GLY A N 1
ATOM 653 C CA . GLY A 1 84 ? 16.587 -13.891 -6.088 1.00 93.12 84 GLY A CA 1
ATOM 654 C C . GLY A 1 84 ? 15.641 -13.159 -5.125 1.00 93.12 84 GLY A C 1
ATOM 655 O O . GLY A 1 84 ? 15.836 -13.209 -3.911 1.00 93.12 84 GLY A O 1
ATOM 656 N N . LEU A 1 85 ? 14.623 -12.467 -5.644 1.00 90.31 85 LEU A N 1
ATOM 657 C CA . LEU A 1 85 ? 13.646 -11.706 -4.864 1.00 90.31 85 LEU A CA 1
ATOM 658 C C . LEU A 1 85 ? 12.380 -12.532 -4.573 1.00 90.31 85 LEU A C 1
ATOM 660 O O . LEU A 1 85 ? 12.086 -13.498 -5.285 1.00 90.31 85 LEU A O 1
ATOM 664 N N . PRO A 1 86 ? 11.573 -12.157 -3.557 1.00 89.81 86 PRO A N 1
ATOM 665 C CA . PRO A 1 86 ? 10.237 -12.719 -3.398 1.00 89.81 86 PRO A CA 1
ATOM 666 C C . PRO A 1 86 ? 9.419 -12.496 -4.674 1.00 89.81 86 PRO A C 1
ATOM 668 O O . PRO A 1 86 ? 9.395 -11.391 -5.200 1.00 89.81 86 PRO A O 1
ATOM 671 N N . TYR A 1 87 ? 8.757 -13.544 -5.163 1.00 90.56 87 TYR A N 1
ATOM 672 C CA . TYR A 1 87 ? 8.072 -13.518 -6.462 1.00 90.56 87 TYR A CA 1
ATOM 673 C C . TYR A 1 87 ? 6.593 -13.912 -6.389 1.00 90.56 87 TYR A C 1
ATOM 675 O O . TYR A 1 87 ? 5.869 -13.743 -7.358 1.00 90.56 87 TYR A O 1
ATOM 683 N N . LYS A 1 88 ? 6.099 -14.426 -5.250 1.00 85.75 88 LYS A N 1
ATOM 684 C CA . LYS A 1 88 ? 4.729 -14.974 -5.129 1.00 85.75 88 LYS A CA 1
ATOM 685 C C . LYS A 1 88 ? 3.627 -13.981 -5.535 1.00 85.75 88 LYS A C 1
ATOM 687 O O . LYS A 1 88 ? 2.580 -14.409 -6.008 1.00 85.75 88 LYS A O 1
ATOM 692 N N . PHE A 1 89 ? 3.875 -12.689 -5.336 1.00 83.62 89 PHE A N 1
ATOM 693 C CA . PHE A 1 89 ? 2.958 -11.593 -5.651 1.00 83.62 89 PHE A CA 1
ATOM 694 C C . PHE A 1 89 ? 3.593 -10.595 -6.627 1.00 83.62 89 PHE A C 1
ATOM 696 O O . PHE A 1 89 ? 3.372 -9.394 -6.495 1.00 83.62 89 PHE A O 1
ATOM 703 N N . ALA A 1 90 ? 4.428 -11.083 -7.549 1.00 88.94 90 ALA A N 1
ATOM 704 C CA . ALA A 1 90 ? 5.026 -10.239 -8.571 1.00 88.94 90 ALA A CA 1
ATOM 705 C C . ALA A 1 90 ? 3.938 -9.605 -9.452 1.00 88.94 90 ALA A C 1
ATOM 707 O O . ALA A 1 90 ? 2.947 -10.257 -9.786 1.00 88.94 90 ALA A O 1
ATOM 708 N N . ILE A 1 91 ? 4.129 -8.335 -9.806 1.00 90.25 91 ILE A N 1
ATOM 709 C CA . ILE A 1 91 ? 3.206 -7.570 -10.649 1.00 90.25 91 ILE A CA 1
ATOM 710 C C . ILE A 1 91 ? 3.954 -7.145 -11.919 1.00 90.25 91 ILE A C 1
ATOM 712 O O . ILE A 1 91 ? 4.992 -6.486 -11.784 1.00 90.25 91 ILE A O 1
ATOM 716 N N . PRO A 1 92 ? 3.459 -7.494 -13.121 1.00 91.50 92 PRO A N 1
ATOM 717 C CA . PRO A 1 92 ? 3.997 -6.979 -14.374 1.00 91.50 92 PRO A CA 1
ATOM 718 C C . PRO A 1 92 ? 3.643 -5.498 -14.533 1.00 91.50 92 PRO A C 1
ATOM 720 O O . PRO A 1 92 ? 2.557 -5.056 -14.153 1.00 91.50 92 PRO A O 1
ATOM 723 N N . VAL A 1 93 ? 4.566 -4.723 -15.090 1.00 87.44 93 VAL A N 1
ATOM 724 C CA . VAL A 1 93 ? 4.374 -3.308 -15.417 1.00 87.44 93 VAL A CA 1
ATOM 725 C C . VAL A 1 93 ? 4.675 -3.122 -16.897 1.00 87.44 93 VAL A C 1
ATOM 727 O O . VAL A 1 93 ? 5.697 -3.603 -17.374 1.00 87.44 93 VAL A O 1
ATOM 730 N N . SER A 1 94 ? 3.792 -2.421 -17.598 1.00 90.38 94 SER A N 1
ATOM 731 C CA . SER A 1 94 ? 3.882 -2.129 -19.030 1.00 90.38 94 SER A CA 1
ATOM 732 C C . SER A 1 94 ? 4.000 -0.621 -19.282 1.00 90.38 94 SER A C 1
ATOM 734 O O . SER A 1 94 ? 4.018 0.182 -18.342 1.00 90.38 94 SER A O 1
ATOM 736 N N . ASN A 1 95 ? 4.067 -0.239 -20.553 1.00 88.75 95 ASN A N 1
ATOM 737 C CA . ASN A 1 95 ? 4.121 1.111 -21.097 1.00 88.75 95 ASN A CA 1
ATOM 738 C C . ASN A 1 95 ? 5.247 1.956 -20.493 1.00 88.75 95 ASN A C 1
ATOM 740 O O . ASN A 1 95 ? 5.027 3.107 -20.105 1.00 88.75 95 ASN A O 1
ATOM 744 N N . ALA A 1 96 ? 6.430 1.354 -20.323 1.00 87.81 96 ALA A N 1
ATOM 745 C CA . ALA A 1 96 ? 7.580 1.995 -19.696 1.00 87.81 96 ALA A CA 1
ATOM 746 C C . ALA A 1 96 ? 7.236 2.648 -18.342 1.00 87.81 96 ALA A C 1
ATOM 748 O O . ALA A 1 96 ? 7.712 3.738 -18.023 1.00 87.81 96 ALA A O 1
ATOM 749 N N . GLY A 1 97 ? 6.416 1.991 -17.510 1.00 76.06 97 GLY A N 1
ATOM 750 C CA . GLY A 1 97 ? 5.930 2.551 -16.239 1.00 76.06 97 GLY A CA 1
ATOM 751 C C . GLY A 1 97 ? 7.020 2.943 -15.223 1.00 76.06 97 GLY A C 1
ATOM 752 O O . GLY A 1 97 ? 6.748 3.698 -14.292 1.00 76.06 97 GLY A O 1
ATOM 753 N N . PHE A 1 98 ? 8.262 2.482 -15.410 1.00 87.88 98 PHE A N 1
ATOM 754 C CA . PHE A 1 98 ? 9.449 2.898 -14.641 1.00 87.88 98 PHE A CA 1
ATOM 755 C C . PHE A 1 98 ? 10.411 3.798 -15.435 1.00 87.88 98 PHE A C 1
ATOM 757 O O . PHE A 1 98 ? 11.584 3.943 -15.084 1.00 87.88 98 PHE A O 1
ATOM 764 N N . GLY A 1 99 ? 9.910 4.407 -16.505 1.00 89.44 99 GLY A N 1
ATOM 765 C CA . GLY A 1 99 ? 10.671 5.149 -17.496 1.00 89.44 99 GLY A CA 1
ATOM 766 C C . GLY A 1 99 ? 11.242 4.254 -18.594 1.00 89.44 99 GLY A C 1
ATOM 767 O O . GLY A 1 99 ? 11.467 3.056 -18.404 1.00 89.44 99 GLY A O 1
ATOM 768 N N . GLU A 1 100 ? 11.527 4.879 -19.729 1.00 93.38 100 GLU A N 1
ATOM 769 C CA . GLU A 1 100 ? 12.139 4.253 -20.900 1.00 93.38 100 GLU A CA 1
ATOM 770 C C . GLU A 1 100 ? 13.603 3.875 -20.630 1.00 93.38 100 GLU A C 1
ATOM 772 O O . GLU A 1 100 ? 14.335 4.551 -19.890 1.00 93.38 100 GLU A O 1
ATOM 777 N N . GLY A 1 101 ? 14.028 2.750 -21.190 1.00 93.38 101 GLY A N 1
ATOM 778 C CA . GLY A 1 101 ? 15.423 2.367 -21.295 1.00 93.38 101 GLY A CA 1
ATOM 779 C C . GLY A 1 101 ? 16.084 2.965 -22.529 1.00 93.38 101 GLY A C 1
ATOM 780 O O . GLY A 1 101 ? 15.570 3.868 -23.187 1.00 93.38 101 GLY A O 1
ATOM 781 N N . THR A 1 102 ? 17.283 2.477 -22.818 1.00 91.06 102 THR A N 1
ATOM 782 C CA . THR A 1 102 ? 18.042 2.872 -24.001 1.00 91.06 102 THR A CA 1
ATOM 783 C C . THR A 1 102 ? 18.763 1.664 -24.582 1.00 91.06 102 THR A C 1
ATOM 785 O O . THR A 1 102 ? 19.055 0.693 -23.881 1.00 91.06 102 THR A O 1
ATOM 788 N N . GLY A 1 103 ? 19.091 1.737 -25.871 1.00 89.81 103 GLY A N 1
ATOM 789 C CA . GLY A 1 103 ? 19.851 0.698 -26.554 1.00 89.81 103 GLY A CA 1
ATOM 790 C C . GLY A 1 103 ? 18.961 -0.403 -27.126 1.00 89.81 103 GLY A C 1
ATOM 791 O O . GLY A 1 103 ? 18.004 -0.134 -27.849 1.00 89.81 103 GLY A O 1
ATOM 792 N N . ARG A 1 104 ? 19.341 -1.661 -26.898 1.00 90.69 104 ARG A N 1
ATOM 793 C CA . ARG A 1 104 ? 18.663 -2.818 -27.490 1.00 90.69 104 ARG A CA 1
ATOM 794 C C . ARG A 1 104 ? 17.552 -3.312 -26.562 1.00 90.69 104 ARG A C 1
ATOM 796 O O . ARG A 1 104 ? 17.744 -3.396 -25.361 1.00 90.69 104 ARG A O 1
ATOM 803 N N . ILE A 1 105 ? 16.427 -3.703 -27.136 1.00 92.31 105 ILE A N 1
ATOM 804 C CA . ILE A 1 105 ? 15.407 -4.553 -26.506 1.00 92.31 105 ILE A CA 1
ATOM 805 C C . ILE A 1 105 ? 15.823 -5.986 -26.825 1.00 92.31 105 ILE A C 1
ATOM 807 O O . ILE A 1 105 ? 15.932 -6.338 -27.999 1.00 92.31 105 ILE A O 1
ATOM 811 N N . HIS A 1 106 ? 16.172 -6.767 -25.813 1.00 92.94 106 HIS A N 1
ATOM 812 C CA . HIS A 1 106 ? 16.736 -8.109 -25.966 1.00 92.94 106 HIS A CA 1
ATOM 813 C C . HIS A 1 106 ? 15.679 -9.194 -26.105 1.00 92.94 106 HIS A C 1
ATOM 815 O O . HIS A 1 106 ? 15.901 -10.161 -26.831 1.00 92.94 106 HIS A O 1
ATOM 821 N N . MET A 1 107 ? 14.559 -9.032 -25.410 1.00 93.00 107 MET A N 1
ATOM 822 C CA . MET A 1 107 ? 13.486 -10.016 -25.348 1.00 93.00 107 MET A CA 1
ATOM 823 C C . MET A 1 107 ? 12.169 -9.357 -25.726 1.00 93.00 107 MET A C 1
ATOM 825 O O . MET A 1 107 ? 11.900 -8.239 -25.288 1.00 93.00 107 MET A O 1
ATOM 829 N N . ASP A 1 108 ? 11.378 -10.067 -26.512 1.00 92.38 108 ASP A N 1
ATOM 830 C CA . ASP A 1 108 ? 10.043 -9.691 -26.962 1.00 92.38 108 ASP A CA 1
ATOM 831 C C . ASP A 1 108 ? 9.127 -10.921 -26.895 1.00 92.38 108 ASP A C 1
ATOM 833 O O . ASP A 1 108 ? 9.643 -12.044 -26.912 1.00 92.38 108 ASP A O 1
ATOM 837 N N . ASP A 1 109 ? 7.812 -10.727 -26.784 1.00 92.25 109 ASP A N 1
ATOM 838 C CA . ASP A 1 109 ? 6.811 -11.788 -26.609 1.00 92.25 109 ASP A CA 1
ATOM 839 C C . ASP A 1 109 ? 7.266 -12.843 -25.581 1.00 92.25 109 ASP A C 1
ATOM 841 O O . ASP A 1 109 ? 7.335 -14.049 -25.865 1.00 92.25 109 ASP A O 1
ATOM 845 N N . VAL A 1 110 ? 7.686 -12.388 -24.394 1.00 94.94 110 VAL A N 1
ATOM 846 C CA . VAL A 1 110 ? 8.128 -13.312 -23.343 1.00 94.94 110 VAL A CA 1
ATOM 847 C C . VAL A 1 110 ? 6.927 -14.144 -22.909 1.00 94.94 110 VAL A C 1
ATOM 849 O O . VAL A 1 110 ? 5.847 -13.623 -22.671 1.00 94.94 110 VAL A O 1
ATOM 852 N N . SER A 1 111 ? 7.113 -15.459 -22.868 1.00 95.12 111 SER A N 1
ATOM 853 C CA . SER A 1 111 ? 6.069 -16.408 -22.504 1.00 95.12 111 SER A CA 1
ATOM 854 C C . SER A 1 111 ? 6.657 -17.486 -21.600 1.00 95.12 111 SER A C 1
ATOM 856 O O . SER A 1 111 ? 7.123 -18.546 -22.039 1.00 95.12 111 SER A O 1
ATOM 858 N N . CYS A 1 112 ? 6.709 -17.171 -20.310 1.00 96.94 112 CYS A N 1
ATOM 859 C CA . CYS A 1 112 ? 7.069 -18.092 -19.246 1.00 96.94 112 CYS A CA 1
ATOM 860 C C . CYS A 1 112 ? 5.865 -18.953 -18.823 1.00 96.94 112 CYS A C 1
ATOM 862 O O . CYS A 1 112 ? 4.716 -18.529 -18.838 1.00 96.94 112 CYS A O 1
ATOM 864 N N . THR A 1 113 ? 6.132 -20.165 -18.336 1.00 95.69 113 THR A N 1
ATOM 865 C CA . THR A 1 113 ? 5.139 -21.001 -17.634 1.00 95.69 113 THR A CA 1
ATOM 866 C C . THR A 1 113 ? 5.014 -20.652 -16.145 1.00 95.69 113 THR A C 1
ATOM 868 O O . THR A 1 113 ? 4.150 -21.181 -15.444 1.00 95.69 113 THR A O 1
ATOM 871 N N . GLY A 1 114 ? 5.935 -19.835 -15.622 1.00 92.81 114 GLY A N 1
ATOM 872 C CA . GLY A 1 114 ? 6.041 -19.460 -14.209 1.00 92.81 114 GLY A CA 1
ATOM 873 C C . GLY A 1 114 ? 6.914 -20.410 -13.374 1.00 92.81 114 GLY A C 1
ATOM 874 O O . GLY A 1 114 ? 7.223 -20.134 -12.202 1.00 92.81 114 GLY A O 1
ATOM 875 N N . SER A 1 115 ? 7.342 -21.538 -13.948 1.00 93.25 115 SER A N 1
ATOM 876 C CA . SER A 1 115 ? 8.137 -22.580 -13.278 1.00 93.25 115 SER A CA 1
ATOM 877 C C . SER A 1 11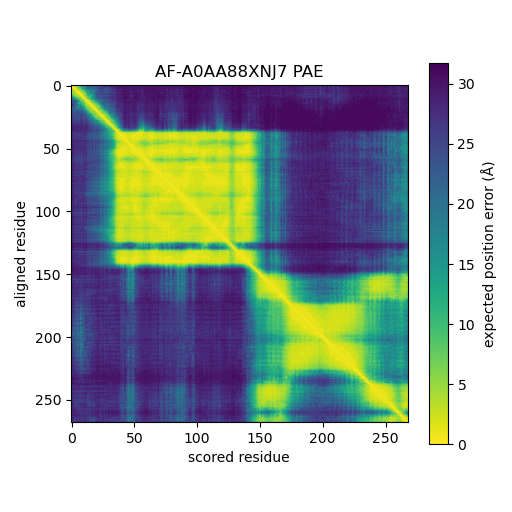5 ? 9.645 -22.471 -13.540 1.00 93.25 115 SER A C 1
ATOM 879 O O . SER A 1 115 ? 10.447 -23.054 -12.810 1.00 93.25 115 SER A O 1
ATOM 881 N N . GLU A 1 116 ? 10.038 -21.653 -14.511 1.00 96.19 116 GLU A N 1
ATOM 882 C CA . GLU A 1 116 ? 11.414 -21.453 -14.944 1.00 96.19 116 GLU A CA 1
ATOM 883 C C . GLU A 1 116 ? 12.269 -20.844 -13.829 1.00 96.19 116 GLU A C 1
ATOM 885 O O . GLU A 1 116 ? 11.820 -20.005 -13.045 1.00 96.19 116 GLU A O 1
ATOM 890 N N . SER A 1 117 ? 13.535 -21.248 -13.743 1.00 91.62 117 SER A N 1
ATOM 891 C CA . SER A 1 117 ? 14.475 -20.692 -12.761 1.00 91.62 117 SER A CA 1
ATOM 892 C C . SER A 1 117 ? 15.002 -19.309 -13.151 1.00 91.62 117 SER A C 1
ATOM 894 O O . SER A 1 117 ? 15.482 -18.580 -12.286 1.00 91.62 117 SER A O 1
ATOM 896 N N . SER A 1 118 ? 14.920 -18.955 -14.436 1.00 93.31 118 SER A N 1
ATOM 897 C CA . SER A 1 118 ? 15.413 -17.699 -14.995 1.00 93.31 118 SER A CA 1
ATOM 898 C C . SER A 1 118 ? 14.657 -17.330 -16.273 1.00 93.31 118 SER A C 1
ATOM 900 O O . SER A 1 118 ? 14.270 -18.233 -17.015 1.00 93.31 118 SER A O 1
ATOM 902 N N . LEU A 1 119 ? 14.518 -16.028 -16.569 1.00 94.38 119 LEU A N 1
ATOM 903 C CA . LEU A 1 119 ? 13.906 -15.531 -17.815 1.00 94.38 119 LEU A CA 1
ATOM 904 C C . LEU A 1 119 ? 14.588 -16.085 -19.070 1.00 94.38 119 LEU A C 1
ATOM 906 O O . LEU A 1 119 ? 13.936 -16.284 -20.087 1.00 94.38 119 LEU A O 1
ATOM 910 N N . ARG A 1 120 ? 15.886 -16.410 -18.994 1.00 92.38 120 ARG A N 1
ATOM 911 C CA . ARG A 1 120 ? 16.615 -17.045 -20.103 1.00 92.38 120 ARG A CA 1
ATOM 912 C C . ARG A 1 120 ? 16.013 -18.382 -20.549 1.00 92.38 120 ARG A C 1
ATOM 914 O O . ARG A 1 120 ? 16.271 -18.808 -21.670 1.00 92.38 120 ARG A O 1
ATOM 921 N N . TYR A 1 121 ? 15.287 -19.065 -19.669 1.00 93.88 121 TYR A N 1
ATOM 922 C CA . TYR A 1 121 ? 14.670 -20.355 -19.971 1.00 93.88 121 TYR A CA 1
ATOM 923 C C . TYR A 1 121 ? 13.214 -20.237 -20.425 1.00 93.88 121 TYR A C 1
ATOM 925 O O . TYR A 1 121 ? 12.620 -21.257 -20.764 1.00 93.88 121 TYR A O 1
ATOM 933 N N . CYS A 1 122 ? 12.647 -19.029 -20.437 1.00 94.56 122 CYS A N 1
ATOM 934 C CA . CYS A 1 122 ? 11.335 -18.801 -21.021 1.00 94.56 122 CYS A CA 1
ATOM 935 C C . CYS A 1 122 ? 11.426 -18.780 -22.546 1.00 94.56 122 CYS A C 1
ATOM 937 O O . CYS A 1 122 ? 12.499 -18.586 -23.123 1.00 94.56 122 CYS A O 1
ATOM 939 N N . THR A 1 123 ? 10.287 -18.972 -23.205 1.00 94.19 123 THR A N 1
ATOM 940 C CA . THR A 1 123 ? 10.208 -18.734 -24.647 1.00 94.19 123 THR A CA 1
ATOM 941 C C . THR A 1 123 ? 10.117 -17.230 -24.870 1.00 94.19 123 THR A C 1
ATOM 943 O O . THR A 1 123 ? 9.381 -16.559 -24.157 1.00 94.19 123 THR A O 1
ATOM 946 N N . TYR A 1 124 ? 10.885 -16.697 -25.816 1.00 91.81 124 TYR A N 1
ATOM 947 C CA . TYR A 1 124 ? 10.818 -15.292 -26.212 1.00 91.81 124 TYR A CA 1
ATOM 948 C C . TYR A 1 124 ? 11.335 -15.129 -27.643 1.00 91.81 124 TYR A C 1
ATOM 950 O O . TYR A 1 124 ? 12.114 -15.946 -28.152 1.00 91.81 124 TYR A O 1
ATOM 958 N N . VAL A 1 125 ? 10.902 -14.063 -28.299 1.00 87.75 125 VAL A N 1
ATOM 959 C CA . VAL A 1 125 ? 11.365 -13.652 -29.617 1.00 87.75 125 VAL A CA 1
ATOM 960 C C . VAL A 1 125 ? 12.603 -12.772 -29.441 1.00 87.75 125 VAL A C 1
ATOM 962 O O . VAL A 1 125 ? 12.595 -11.751 -28.759 1.00 87.75 125 VAL A O 1
ATOM 965 N N . ASN A 1 126 ? 13.715 -13.180 -30.056 1.00 74.62 126 ASN A N 1
ATOM 966 C CA . ASN A 1 126 ? 14.874 -12.300 -30.196 1.00 74.62 126 ASN A CA 1
ATOM 967 C C . ASN A 1 126 ? 14.524 -11.167 -31.173 1.00 74.62 126 ASN A C 1
ATOM 969 O O . ASN A 1 126 ? 13.837 -11.418 -32.160 1.00 74.62 126 ASN A O 1
ATOM 973 N N . ARG A 1 127 ? 15.074 -9.963 -30.947 1.00 63.53 127 ARG A N 1
ATOM 974 C CA . ARG A 1 127 ? 14.850 -8.686 -31.679 1.00 63.53 127 ARG A CA 1
ATOM 975 C C . ARG A 1 127 ? 15.124 -8.680 -33.203 1.00 63.53 127 ARG A C 1
ATOM 977 O O . ARG A 1 127 ? 15.494 -7.654 -33.761 1.00 63.53 127 ARG A O 1
ATOM 984 N N . THR A 1 128 ? 15.042 -9.806 -33.903 1.00 57.28 128 THR A N 1
ATOM 985 C CA . THR A 1 128 ? 15.070 -9.876 -35.371 1.00 57.28 128 THR A CA 1
ATOM 986 C C . THR A 1 128 ? 13.688 -9.661 -36.001 1.00 57.28 128 THR A C 1
ATOM 988 O O . THR A 1 128 ? 13.581 -9.692 -37.225 1.00 57.28 128 THR A O 1
ATOM 991 N N . LYS A 1 129 ? 12.641 -9.415 -35.197 1.00 55.47 129 LYS A N 1
ATOM 992 C CA . LYS A 1 129 ? 11.302 -8.991 -35.633 1.00 55.47 129 LYS A CA 1
ATOM 993 C C . LYS A 1 129 ? 10.945 -7.680 -34.919 1.00 55.47 129 LYS A C 1
ATOM 995 O O . LYS A 1 129 ? 11.144 -7.571 -33.718 1.00 55.47 129 LYS A O 1
ATOM 1000 N N . GLU A 1 130 ? 10.573 -6.659 -35.687 1.00 58.78 130 GLU A N 1
ATOM 1001 C CA . GLU A 1 130 ? 10.497 -5.256 -35.255 1.00 58.78 130 GLU A CA 1
ATOM 1002 C C . GLU A 1 130 ? 9.050 -4.794 -34.984 1.00 58.78 130 GLU A C 1
ATOM 1004 O O . GLU A 1 130 ? 8.366 -4.359 -35.909 1.00 58.78 130 GLU A O 1
ATOM 1009 N N . ASN A 1 131 ? 8.596 -4.815 -33.728 1.00 78.25 131 ASN A N 1
ATOM 1010 C CA . ASN A 1 131 ? 7.388 -4.087 -33.294 1.00 78.25 131 ASN A CA 1
ATOM 1011 C C . ASN A 1 131 ? 7.547 -3.302 -31.982 1.00 78.25 131 ASN A C 1
ATOM 1013 O O . ASN A 1 131 ? 6.752 -2.392 -31.769 1.00 78.25 131 ASN A O 1
ATOM 1017 N N . CYS A 1 132 ? 8.578 -3.557 -31.168 1.00 88.88 132 CYS A N 1
ATOM 1018 C CA . CYS A 1 132 ? 8.742 -2.867 -29.883 1.00 88.88 132 CYS A CA 1
ATOM 1019 C C . CYS A 1 132 ? 9.682 -1.649 -29.904 1.00 88.88 132 CYS A C 1
ATOM 1021 O O . CYS A 1 132 ? 10.782 -1.669 -30.474 1.00 88.88 132 CYS A O 1
ATOM 1023 N N . TYR A 1 133 ? 9.281 -0.611 -29.170 1.00 91.69 133 TYR A N 1
ATOM 1024 C CA . TYR A 1 133 ? 10.028 0.609 -28.863 1.00 91.69 133 TYR A CA 1
ATOM 1025 C C . TYR A 1 133 ? 10.209 0.769 -27.344 1.00 91.69 133 TYR A C 1
ATOM 1027 O O . TYR A 1 133 ? 9.554 0.106 -26.557 1.00 91.69 133 TYR A O 1
ATOM 1035 N N . HIS A 1 134 ? 11.068 1.687 -26.887 1.00 94.44 134 HIS A N 1
ATOM 1036 C CA . HIS A 1 134 ? 11.330 1.831 -25.442 1.00 94.44 134 HIS A CA 1
ATOM 1037 C C . HIS A 1 134 ? 10.136 2.311 -24.608 1.00 94.44 134 HIS A C 1
ATOM 1039 O O . HIS A 1 134 ? 10.114 2.102 -23.398 1.00 94.44 134 HIS A O 1
ATOM 1045 N N . ARG A 1 135 ? 9.111 2.891 -25.242 1.00 90.50 135 ARG A N 1
ATOM 1046 C CA . ARG A 1 135 ? 7.812 3.166 -24.607 1.00 90.50 135 ARG A CA 1
ATOM 1047 C C . ARG A 1 135 ? 7.061 1.891 -24.188 1.00 90.50 135 ARG A C 1
ATOM 1049 O O . ARG A 1 135 ? 6.136 1.986 -23.397 1.00 90.50 135 ARG A O 1
ATOM 1056 N N . GLU A 1 136 ? 7.456 0.741 -24.730 1.00 93.00 136 GLU A N 1
ATOM 1057 C CA . GLU A 1 136 ? 6.938 -0.608 -24.463 1.00 93.00 136 GLU A CA 1
ATOM 1058 C C . GLU A 1 136 ? 7.921 -1.402 -23.580 1.00 93.00 136 GLU A C 1
ATOM 1060 O O . GLU A 1 136 ? 7.860 -2.621 -23.501 1.00 93.00 136 GLU A O 1
ATOM 1065 N N . ASP A 1 137 ? 8.869 -0.745 -22.896 1.00 94.75 137 ASP A N 1
ATOM 1066 C CA . ASP A 1 137 ? 9.770 -1.456 -21.986 1.00 94.75 137 ASP A CA 1
ATOM 1067 C C . ASP A 1 137 ? 9.010 -1.995 -20.759 1.00 94.75 137 ASP A C 1
ATOM 1069 O O . ASP A 1 137 ? 8.400 -1.249 -19.982 1.00 94.75 137 ASP A O 1
ATOM 1073 N N . ALA A 1 138 ? 9.133 -3.300 -20.538 1.00 97.25 138 ALA A N 1
ATOM 1074 C CA . ALA A 1 138 ? 8.555 -4.022 -19.424 1.00 97.25 138 ALA A CA 1
ATOM 1075 C C . ALA A 1 138 ? 9.252 -3.718 -18.092 1.00 97.25 138 ALA A C 1
ATOM 1077 O O . ALA A 1 138 ? 10.469 -3.526 -17.972 1.00 97.25 138 ALA A O 1
ATOM 1078 N N . GLY A 1 139 ? 8.454 -3.747 -17.033 1.00 96.75 139 GLY A N 1
ATOM 1079 C CA . GLY A 1 139 ? 8.881 -3.610 -15.655 1.00 96.75 139 GLY A CA 1
ATOM 1080 C C . GLY A 1 139 ? 8.242 -4.647 -14.747 1.00 96.75 139 GLY A C 1
ATOM 1081 O O . GLY A 1 139 ? 7.348 -5.404 -15.127 1.00 96.75 139 GLY A O 1
ATOM 1082 N N . VAL A 1 140 ? 8.704 -4.669 -13.503 1.00 96.00 140 VAL A N 1
ATOM 1083 C CA . VAL A 1 140 ? 8.187 -5.582 -12.491 1.00 96.00 140 VAL A CA 1
ATOM 1084 C C . VAL A 1 140 ? 8.198 -4.947 -11.110 1.00 96.00 140 VAL A C 1
ATOM 1086 O O . VAL A 1 140 ? 9.075 -4.152 -10.773 1.00 96.00 140 VAL A O 1
ATOM 1089 N N . VAL A 1 141 ? 7.227 -5.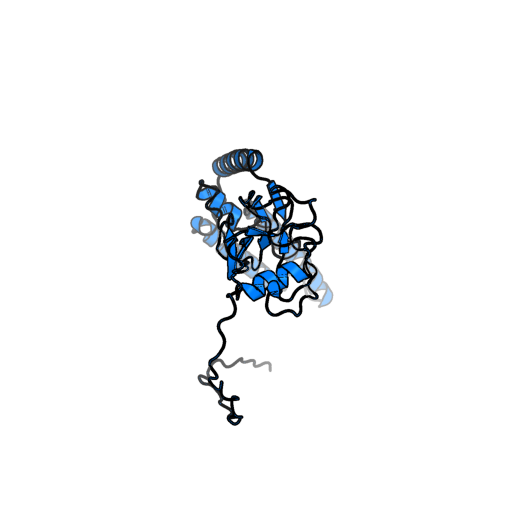337 -10.289 1.00 91.31 141 VAL A N 1
ATOM 1090 C CA . VAL A 1 141 ? 7.232 -5.146 -8.838 1.00 91.31 141 VAL A CA 1
ATOM 1091 C C . VAL A 1 141 ? 7.273 -6.526 -8.191 1.00 91.31 141 VAL A C 1
ATOM 1093 O O . VAL A 1 141 ? 6.263 -7.219 -8.149 1.00 91.31 141 VAL A O 1
ATOM 1096 N N . CYS A 1 142 ? 8.435 -6.942 -7.691 1.00 86.25 142 CYS A N 1
ATOM 1097 C CA . CYS A 1 142 ? 8.627 -8.277 -7.111 1.00 86.25 142 CYS A CA 1
ATOM 1098 C C . CYS A 1 142 ? 8.028 -8.398 -5.725 1.00 86.25 142 CYS A C 1
ATOM 1100 O O . CYS A 1 142 ? 7.342 -9.356 -5.364 1.00 86.25 142 CYS A O 1
ATOM 1102 N N . TRP A 1 143 ? 8.295 -7.369 -4.939 1.00 79.94 143 TRP A N 1
ATOM 1103 C CA . TRP A 1 143 ? 7.785 -7.267 -3.602 1.00 79.94 143 TRP A CA 1
ATOM 1104 C C . TRP A 1 143 ? 7.539 -5.807 -3.302 1.00 79.94 143 TRP A C 1
ATOM 1106 O O . TRP A 1 143 ? 8.463 -4.990 -3.249 1.00 79.94 143 TRP A O 1
ATOM 1116 N N . VAL A 1 144 ? 6.272 -5.499 -3.063 1.00 64.19 144 VAL A N 1
ATOM 1117 C CA . VAL A 1 144 ? 5.927 -4.349 -2.249 1.00 64.19 144 VAL A CA 1
ATOM 1118 C C . VAL A 1 144 ? 6.079 -4.838 -0.826 1.00 64.19 144 VAL A C 1
ATOM 1120 O O . VAL A 1 144 ? 5.271 -5.640 -0.352 1.00 64.19 144 VAL A O 1
ATOM 1123 N N . SER A 1 145 ? 7.118 -4.378 -0.131 1.00 55.56 145 SER A N 1
ATOM 1124 C CA . SER A 1 145 ? 7.082 -4.465 1.317 1.00 55.56 145 SER A CA 1
ATOM 1125 C C . SER A 1 145 ? 5.773 -3.832 1.740 1.00 55.56 145 SER A C 1
ATOM 1127 O O . SER A 1 145 ? 5.571 -2.638 1.517 1.00 55.56 145 SER A O 1
ATOM 1129 N N . THR A 1 146 ? 4.888 -4.589 2.372 1.00 48.72 146 THR A N 1
ATOM 1130 C CA . THR A 1 146 ? 3.646 -4.054 2.936 1.00 48.72 146 THR A CA 1
ATOM 1131 C C . THR A 1 146 ? 3.910 -3.015 4.043 1.00 48.72 146 THR A C 1
ATOM 1133 O O . THR A 1 146 ? 2.987 -2.595 4.726 1.00 48.72 146 THR A O 1
ATOM 1136 N N . PHE A 1 147 ? 5.164 -2.570 4.211 1.00 44.28 147 PHE A N 1
ATOM 1137 C CA . PHE A 1 147 ? 5.642 -1.583 5.160 1.00 44.28 147 PHE A CA 1
ATOM 1138 C C . PHE A 1 147 ? 6.816 -0.746 4.614 1.00 44.28 147 PHE A C 1
ATOM 1140 O O . PHE A 1 147 ? 7.928 -0.866 5.100 1.00 44.28 147 PHE A O 1
ATOM 1147 N N . TYR A 1 148 ? 6.548 0.182 3.694 1.00 47.09 148 TYR A N 1
ATOM 1148 C CA . TYR A 1 148 ? 7.132 1.533 3.740 1.00 47.09 148 TYR A CA 1
ATOM 1149 C C . TYR A 1 148 ? 6.049 2.475 3.198 1.00 47.09 148 TYR A C 1
ATOM 1151 O O . TYR A 1 148 ? 5.901 2.664 2.004 1.00 47.09 148 TYR A O 1
ATOM 1159 N N . SER A 1 149 ? 5.144 3.026 4.007 1.00 52.25 149 SER A N 1
ATOM 1160 C CA . SER A 1 149 ? 5.429 4.071 5.003 1.00 52.25 149 SER A CA 1
ATOM 1161 C C . SER A 1 149 ? 6.314 5.214 4.514 1.00 52.25 149 SER A C 1
ATOM 1163 O O . SER A 1 149 ? 6.646 6.063 5.346 1.00 52.25 149 SER A O 1
ATOM 1165 N N . ASP A 1 150 ? 6.673 5.291 3.229 1.00 59.97 150 ASP A N 1
ATOM 1166 C CA . ASP A 1 150 ? 7.424 6.431 2.731 1.00 59.97 150 ASP A CA 1
ATOM 1167 C C . ASP A 1 150 ? 6.500 7.526 2.213 1.00 59.97 150 ASP A C 1
ATOM 1169 O O . ASP A 1 150 ? 6.488 7.930 1.059 1.00 59.97 150 ASP A O 1
ATOM 1173 N N . PHE A 1 151 ? 5.740 8.085 3.148 1.00 62.84 151 PHE A N 1
ATOM 1174 C CA . PHE A 1 151 ? 5.164 9.406 2.961 1.00 62.84 151 PHE A CA 1
ATOM 1175 C C . PHE A 1 151 ? 6.263 10.505 2.953 1.00 62.84 151 PHE A C 1
ATOM 1177 O O . PHE A 1 151 ? 5.945 11.657 3.253 1.00 62.84 151 PHE A O 1
ATOM 1184 N N . SER A 1 152 ? 7.552 10.208 2.689 1.00 66.75 152 SER A N 1
ATOM 1185 C CA . SER A 1 152 ? 8.608 11.226 2.513 1.00 66.75 152 SER A CA 1
ATOM 1186 C C . SER A 1 152 ? 8.217 12.258 1.463 1.00 66.75 152 SER A C 1
ATOM 1188 O O . SER A 1 152 ? 8.442 13.449 1.685 1.00 66.75 152 SER A O 1
ATOM 1190 N N . ILE A 1 153 ? 7.530 11.813 0.404 1.00 70.38 153 ILE A N 1
ATOM 1191 C CA . ILE A 1 153 ? 6.952 12.654 -0.647 1.00 70.38 153 ILE A CA 1
ATOM 1192 C C . ILE A 1 153 ? 6.066 13.769 -0.075 1.00 70.38 153 ILE A C 1
ATOM 1194 O O . ILE A 1 153 ? 6.034 14.894 -0.570 1.00 70.38 153 ILE A O 1
ATOM 1198 N N . ILE A 1 154 ? 5.414 13.493 1.055 1.00 76.81 154 ILE A N 1
ATOM 1199 C CA . ILE A 1 154 ? 4.665 14.468 1.837 1.00 76.81 154 ILE A CA 1
ATOM 1200 C C . ILE A 1 154 ? 5.639 15.168 2.772 1.00 76.81 154 ILE A C 1
ATOM 1202 O O . ILE A 1 154 ? 5.828 14.732 3.903 1.00 76.81 154 ILE A O 1
ATOM 1206 N N . GLN A 1 155 ? 6.267 16.252 2.318 1.00 80.06 155 GLN A N 1
ATOM 1207 C CA . GLN A 1 155 ? 7.247 17.023 3.106 1.00 80.06 155 GLN A CA 1
ATOM 1208 C C . GLN A 1 155 ? 6.691 17.511 4.457 1.00 80.06 155 GLN A C 1
ATOM 1210 O O . GLN A 1 155 ? 7.418 17.641 5.442 1.00 80.06 155 GLN A O 1
ATOM 1215 N N . ASP A 1 156 ? 5.382 17.749 4.517 1.00 83.19 156 ASP A N 1
ATOM 1216 C CA . ASP A 1 156 ? 4.683 18.208 5.707 1.00 83.19 156 ASP A CA 1
ATOM 1217 C C . ASP A 1 156 ? 4.593 17.111 6.779 1.00 83.19 156 ASP A C 1
ATOM 1219 O O . ASP A 1 156 ? 3.817 16.160 6.668 1.00 83.19 156 ASP A O 1
ATOM 1223 N N . ARG A 1 157 ? 5.378 17.251 7.853 1.00 81.56 157 ARG A N 1
ATOM 1224 C CA . ARG A 1 157 ? 5.470 16.257 8.936 1.00 81.56 157 ARG A CA 1
ATOM 1225 C C . ARG A 1 157 ? 4.134 16.006 9.641 1.00 81.56 157 ARG A C 1
ATOM 1227 O O . ARG A 1 157 ? 3.883 14.877 10.063 1.00 81.56 157 ARG A O 1
ATOM 1234 N N . GLN A 1 158 ? 3.290 17.028 9.784 1.00 81.94 158 GLN A N 1
ATOM 1235 C CA . GLN A 1 158 ? 2.002 16.895 10.464 1.00 81.94 158 GLN A CA 1
ATOM 1236 C C . GLN A 1 158 ? 1.001 16.146 9.581 1.00 81.94 158 GLN A C 1
ATOM 1238 O O . GLN A 1 158 ? 0.362 15.203 10.049 1.00 81.94 158 GLN A O 1
ATOM 1243 N N . LEU A 1 159 ? 0.905 16.507 8.298 1.00 82.88 159 LEU A N 1
ATOM 1244 C CA . LEU A 1 159 ? 0.051 15.809 7.334 1.00 82.88 159 LEU A CA 1
ATOM 1245 C C . LEU A 1 159 ? 0.514 14.361 7.142 1.00 82.88 159 LEU A C 1
ATOM 1247 O O . LEU A 1 159 ? -0.299 13.438 7.147 1.00 82.88 159 LEU A O 1
ATOM 1251 N N . ARG A 1 160 ? 1.831 14.154 7.059 1.00 81.31 160 ARG A N 1
ATOM 1252 C CA . ARG A 1 160 ? 2.460 12.833 7.037 1.00 81.31 160 ARG A CA 1
ATOM 1253 C C . ARG A 1 160 ? 2.042 11.995 8.244 1.00 81.31 160 ARG A C 1
ATOM 1255 O O . ARG A 1 160 ? 1.663 10.838 8.096 1.00 81.31 160 ARG A O 1
ATOM 1262 N N . GLY A 1 161 ? 2.099 12.580 9.441 1.00 78.06 161 GLY A N 1
ATOM 1263 C CA . GLY A 1 161 ? 1.671 11.929 10.677 1.00 78.06 161 GLY A CA 1
ATOM 1264 C C . GLY A 1 161 ? 0.185 11.566 10.684 1.00 78.06 161 GLY A C 1
ATOM 1265 O O . GLY A 1 161 ? -0.175 10.523 11.221 1.00 78.06 161 GLY A O 1
ATOM 1266 N N . LEU A 1 162 ? -0.671 12.385 10.065 1.00 79.00 162 LEU A N 1
ATOM 1267 C CA . LEU A 1 162 ? -2.102 12.112 9.930 1.00 79.00 162 LEU A CA 1
ATOM 1268 C C . LEU A 1 162 ? -2.378 10.963 8.951 1.00 79.00 162 LEU A C 1
ATOM 1270 O O . LEU A 1 162 ? -3.113 10.040 9.291 1.00 79.00 162 LEU A O 1
ATOM 1274 N N . LEU A 1 163 ? -1.763 10.984 7.767 1.00 78.94 163 LEU A N 1
ATOM 1275 C CA . LEU A 1 163 ? -1.975 9.971 6.727 1.00 78.94 163 LEU A CA 1
ATOM 1276 C C . LEU A 1 163 ? -1.421 8.597 7.115 1.00 78.94 163 LEU A C 1
ATOM 1278 O O . LEU A 1 163 ? -2.023 7.581 6.775 1.00 78.94 163 LEU A O 1
ATOM 1282 N N . LYS A 1 164 ? -0.362 8.557 7.935 1.00 75.62 164 LYS A N 1
ATOM 1283 C CA . LYS A 1 164 ? 0.131 7.321 8.567 1.00 75.62 164 LYS A CA 1
ATOM 1284 C C . LYS A 1 164 ? -0.906 6.606 9.435 1.00 75.62 164 LYS A C 1
ATOM 1286 O O . LYS A 1 164 ? -0.763 5.412 9.663 1.00 75.62 164 LYS A O 1
ATOM 1291 N N . LYS A 1 165 ? -1.944 7.298 9.915 1.00 76.62 165 LYS A N 1
ATOM 1292 C CA . LYS A 1 165 ? -3.028 6.674 10.693 1.00 76.62 165 LYS A CA 1
ATOM 1293 C C . LYS A 1 165 ? -4.036 5.921 9.806 1.00 76.62 165 LYS A C 1
ATOM 1295 O O . LYS A 1 165 ? -4.844 5.151 10.321 1.00 76.62 165 LYS A O 1
ATOM 1300 N N . GLY A 1 166 ? -3.974 6.119 8.487 1.00 73.06 166 GLY A N 1
ATOM 1301 C CA . GLY A 1 166 ? -4.788 5.435 7.483 1.00 73.06 166 GLY A CA 1
ATOM 1302 C C . GLY A 1 166 ? -6.177 6.057 7.244 1.00 73.06 166 GLY A C 1
ATOM 1303 O O . GLY A 1 166 ? -6.658 6.859 8.044 1.00 73.06 166 GLY A O 1
ATOM 1304 N N . PRO A 1 167 ? -6.867 5.680 6.152 1.00 72.94 167 PRO A N 1
ATOM 1305 C CA . PRO A 1 167 ? -8.123 6.285 5.703 1.00 72.94 167 PRO A CA 1
ATOM 1306 C C . PRO A 1 167 ? -9.331 6.001 6.609 1.00 72.94 167 PRO A C 1
ATOM 1308 O O . PRO A 1 167 ? -10.297 6.766 6.597 1.00 72.94 167 PRO A O 1
ATOM 1311 N N . LYS A 1 168 ? -9.304 4.941 7.426 1.00 71.56 168 LYS A N 1
ATOM 1312 C CA . LYS A 1 168 ? -10.294 4.677 8.487 1.00 71.56 168 LYS A CA 1
ATOM 1313 C C . LYS A 1 168 ? -10.045 5.498 9.748 1.00 71.56 168 LYS A C 1
ATOM 1315 O O . LYS A 1 168 ? -10.927 5.533 10.602 1.00 71.56 168 LYS A O 1
ATOM 1320 N N . TYR A 1 169 ? -8.896 6.169 9.883 1.00 74.44 169 TYR A N 1
ATOM 1321 C CA . TYR A 1 169 ? -8.680 7.053 11.020 1.00 74.44 169 TYR A CA 1
ATOM 1322 C C . TYR A 1 169 ? -9.759 8.134 11.031 1.00 74.44 169 TYR A C 1
ATOM 1324 O O . TYR A 1 169 ? -10.040 8.799 10.029 1.00 74.44 169 TYR A O 1
ATOM 1332 N N . ARG A 1 170 ? -10.400 8.282 12.181 1.00 71.12 170 ARG A N 1
ATOM 1333 C CA . ARG A 1 170 ? -11.338 9.359 12.451 1.00 71.12 170 ARG A CA 1
ATOM 1334 C C . ARG A 1 170 ? -10.760 10.145 13.605 1.00 71.12 170 ARG A C 1
ATOM 1336 O O . ARG A 1 170 ? -10.351 9.572 14.613 1.00 71.12 170 ARG A O 1
ATOM 1343 N N . ILE A 1 171 ? -10.698 11.457 13.421 1.00 67.38 171 ILE A N 1
ATOM 1344 C CA . ILE A 1 171 ? -10.420 12.362 14.526 1.00 67.38 171 ILE A CA 1
ATOM 1345 C C . ILE A 1 171 ? -11.535 12.129 15.554 1.00 67.38 171 ILE A C 1
ATOM 1347 O O . ILE A 1 171 ? -12.707 12.147 15.156 1.00 67.38 171 ILE A O 1
ATOM 1351 N N . PRO A 1 172 ? -11.205 11.855 16.829 1.00 63.59 172 PRO A N 1
ATOM 1352 C CA . PRO A 1 172 ? -12.225 11.709 17.851 1.00 63.59 172 PRO A CA 1
ATOM 1353 C C . PRO A 1 172 ? -13.112 12.955 17.841 1.00 63.59 172 PRO A C 1
ATOM 1355 O O . PRO A 1 172 ? -12.647 14.087 17.741 1.00 63.59 172 PRO A O 1
ATOM 1358 N N . SER A 1 173 ? -14.425 12.770 17.856 1.00 67.56 173 SER A N 1
ATOM 1359 C CA . SER A 1 173 ? -15.323 13.920 17.959 1.00 67.56 173 SER A CA 1
ATOM 1360 C C . SER A 1 173 ? -15.195 14.526 19.357 1.00 67.56 173 SER A C 1
ATOM 1362 O O . SER A 1 173 ? -14.783 13.842 20.298 1.00 67.56 173 SER A O 1
ATOM 1364 N N . LYS A 1 174 ? -15.528 15.811 19.520 1.00 73.56 174 LYS A N 1
ATOM 1365 C CA . LYS A 1 174 ? -15.650 16.389 20.863 1.00 73.56 174 LYS A CA 1
ATOM 1366 C C . LYS A 1 174 ? -16.716 15.586 21.613 1.00 73.56 174 LYS A C 1
ATOM 1368 O O . LYS A 1 174 ? -17.856 15.524 21.160 1.00 73.56 174 LYS A O 1
ATOM 1373 N N . ILE A 1 175 ? -16.325 14.944 22.709 1.00 77.75 175 ILE A N 1
ATOM 1374 C CA . ILE A 1 175 ? -17.250 14.162 23.525 1.00 77.75 175 ILE A CA 1
ATOM 1375 C C . ILE A 1 175 ? -18.070 15.144 24.357 1.00 77.75 175 ILE A C 1
ATOM 1377 O O . ILE A 1 175 ? -17.518 15.978 25.075 1.00 77.75 175 ILE A O 1
ATOM 1381 N N . ASP A 1 176 ? -19.388 15.056 24.226 1.00 86.56 176 ASP A N 1
ATOM 1382 C CA . ASP A 1 176 ? -20.325 15.754 25.093 1.00 86.56 176 ASP A CA 1
ATOM 1383 C C . ASP A 1 176 ? -20.614 14.859 26.300 1.00 86.56 176 ASP A C 1
ATOM 1385 O O . ASP A 1 176 ? -21.490 13.994 26.266 1.00 86.56 176 ASP A O 1
ATOM 1389 N N . PHE A 1 177 ? -19.811 15.024 27.351 1.00 87.94 177 PHE A N 1
ATOM 1390 C CA . PHE A 1 177 ? -19.912 14.202 28.554 1.00 87.94 177 PHE A CA 1
ATOM 1391 C C . PHE A 1 177 ? -21.249 14.373 29.280 1.00 87.94 177 PHE A C 1
ATOM 1393 O O . PHE A 1 177 ? -21.716 13.412 29.889 1.00 87.94 177 PHE A O 1
ATOM 1400 N N . ILE A 1 178 ? -21.895 15.539 29.159 1.00 90.31 178 ILE A N 1
ATOM 1401 C CA . ILE A 1 178 ? -23.222 15.786 29.735 1.00 90.31 178 ILE A CA 1
ATOM 1402 C C . ILE A 1 178 ? -24.230 14.881 29.032 1.00 90.31 178 ILE A C 1
ATOM 1404 O O . ILE A 1 178 ? -24.875 14.049 29.669 1.00 90.31 178 ILE A O 1
ATOM 1408 N N . LYS A 1 179 ? -24.276 14.957 27.700 1.00 91.31 179 LYS A N 1
ATOM 1409 C CA . LYS A 1 179 ? -25.178 14.132 26.897 1.00 91.31 179 LYS A CA 1
ATOM 1410 C C . LYS A 1 179 ? -24.897 12.636 27.055 1.00 91.31 179 LYS A C 1
ATOM 1412 O O . LYS A 1 179 ? -25.824 11.838 27.163 1.00 91.31 179 LYS A O 1
ATOM 1417 N N . CYS A 1 180 ? -23.627 12.228 27.088 1.00 89.62 180 CYS A N 1
ATOM 1418 C CA . CYS A 1 180 ? -23.259 10.827 27.308 1.00 89.62 180 CYS A CA 1
ATOM 1419 C C . CYS A 1 180 ? -23.748 10.312 28.667 1.00 89.62 180 CYS A C 1
ATOM 1421 O O . CYS A 1 180 ? -24.243 9.187 28.752 1.00 89.62 180 CYS A O 1
ATOM 1423 N N . ARG A 1 181 ? -23.639 11.133 29.717 1.00 92.81 181 ARG A N 1
ATOM 1424 C CA . ARG A 1 181 ? -24.111 10.789 31.059 1.00 92.81 181 ARG A CA 1
ATOM 1425 C C . ARG A 1 181 ? -25.632 10.652 31.110 1.00 92.81 181 ARG A C 1
ATOM 1427 O O . ARG A 1 181 ? -26.130 9.720 31.738 1.00 92.81 181 ARG A O 1
ATOM 1434 N N . GLU A 1 182 ? -26.366 11.534 30.437 1.00 94.50 182 GLU A N 1
ATOM 1435 C CA . GLU A 1 182 ? -27.830 11.452 30.333 1.00 94.50 182 GLU A CA 1
ATOM 1436 C C . GLU A 1 182 ? -28.280 10.158 29.651 1.00 94.50 182 GLU A C 1
ATOM 1438 O O . GLU A 1 182 ? -29.099 9.426 30.207 1.00 94.50 182 GLU A O 1
ATOM 1443 N N . VAL A 1 183 ? -27.679 9.826 28.504 1.00 94.88 183 VAL A N 1
ATOM 1444 C CA . VAL A 1 183 ? -27.977 8.586 27.770 1.00 94.88 183 VAL A CA 1
ATOM 1445 C C . VAL A 1 183 ? -27.660 7.351 28.614 1.00 94.88 183 VAL A C 1
ATOM 1447 O O . VAL A 1 183 ? -28.441 6.399 28.638 1.00 94.88 183 VAL A O 1
ATOM 1450 N N . LEU A 1 184 ? -26.536 7.352 29.339 1.00 94.69 184 LEU A N 1
ATOM 1451 C CA . LEU A 1 184 ? -26.178 6.250 30.233 1.00 94.69 184 LEU A CA 1
ATOM 1452 C C . LEU A 1 184 ? -27.201 6.088 31.362 1.00 94.69 184 LEU A C 1
ATOM 1454 O O . LEU A 1 184 ? -27.627 4.969 31.648 1.00 94.69 184 LEU A O 1
ATOM 1458 N N . LYS A 1 185 ? -27.610 7.195 31.990 1.00 95.69 185 LYS A N 1
ATOM 1459 C CA . LYS A 1 185 ? -28.619 7.188 33.052 1.00 95.69 185 LYS A CA 1
ATOM 1460 C C . LYS A 1 185 ? -29.945 6.621 32.546 1.00 95.69 185 LYS A C 1
ATOM 1462 O O . LYS A 1 185 ? -30.501 5.733 33.185 1.00 95.69 185 LYS A O 1
ATOM 1467 N N . GLU A 1 186 ? -30.409 7.074 31.385 1.00 96.81 186 GLU A N 1
ATOM 1468 C CA . GLU A 1 186 ? -31.640 6.574 30.769 1.00 96.81 186 GLU A CA 1
ATOM 1469 C C . GLU A 1 186 ? -31.548 5.074 30.450 1.00 96.81 186 GLU A C 1
ATOM 1471 O O . GLU A 1 186 ? -32.470 4.307 30.740 1.00 96.81 186 GLU A O 1
ATOM 1476 N N . ALA A 1 187 ? -30.414 4.623 29.906 1.00 95.56 187 ALA A N 1
ATOM 1477 C CA . ALA A 1 187 ? -30.179 3.213 29.619 1.00 95.56 187 ALA A CA 1
ATOM 1478 C C . ALA A 1 187 ? -30.202 2.351 30.893 1.00 95.56 187 ALA A C 1
ATOM 1480 O O . ALA A 1 187 ? -30.824 1.286 30.901 1.00 95.56 187 ALA A O 1
ATOM 1481 N N . LEU A 1 188 ? -29.578 2.820 31.979 1.00 94.88 188 LEU A N 1
ATOM 1482 C CA . LEU A 1 188 ? -29.599 2.148 33.280 1.00 94.88 188 LEU A CA 1
ATOM 1483 C C . LEU A 1 188 ? -31.008 2.114 33.881 1.00 94.88 188 LEU A C 1
ATOM 1485 O O . LEU A 1 188 ? -31.430 1.073 34.386 1.00 94.88 188 LEU A O 1
ATOM 1489 N N . ASP A 1 189 ? -31.765 3.206 33.789 1.00 94.31 189 ASP A N 1
ATOM 1490 C CA . ASP A 1 189 ? -33.154 3.252 34.256 1.00 94.31 189 ASP A CA 1
ATOM 1491 C C . ASP A 1 189 ? -34.038 2.275 33.464 1.00 94.31 189 ASP A C 1
ATOM 1493 O O . ASP A 1 189 ? -34.846 1.545 34.040 1.00 94.31 189 ASP A O 1
ATOM 1497 N N . ASN A 1 190 ? -33.859 2.196 32.145 1.00 95.38 190 ASN A N 1
ATOM 1498 C CA . ASN A 1 190 ? -34.591 1.253 31.301 1.00 95.38 190 ASN A CA 1
ATOM 1499 C C . ASN A 1 190 ? -34.210 -0.204 31.592 1.00 95.38 190 ASN A C 1
ATOM 1501 O O . ASN A 1 190 ? -35.085 -1.072 31.645 1.00 95.38 190 ASN A O 1
ATOM 1505 N N . TYR A 1 191 ? -32.921 -0.479 31.799 1.00 94.25 191 TYR A N 1
ATOM 1506 C CA . TYR A 1 191 ? -32.430 -1.809 32.145 1.00 94.25 191 TYR A CA 1
ATOM 1507 C C . TYR A 1 191 ? -32.965 -2.273 33.502 1.00 94.25 191 TYR A C 1
ATOM 1509 O O . TYR A 1 191 ? -33.571 -3.341 33.590 1.00 94.25 191 TYR A O 1
ATOM 1517 N N . THR A 1 192 ? -32.802 -1.452 34.542 1.00 92.94 192 THR A N 1
ATOM 1518 C CA . THR A 1 192 ? -33.238 -1.784 35.908 1.00 92.94 192 THR A CA 1
ATOM 1519 C C . THR A 1 192 ? -34.744 -2.018 35.970 1.00 92.94 192 THR A C 1
ATOM 1521 O O . THR A 1 192 ? -35.170 -3.030 36.515 1.00 92.94 192 THR A O 1
ATOM 1524 N N . LYS A 1 193 ? -35.561 -1.180 35.313 1.00 92.62 193 LYS A N 1
ATOM 1525 C CA . LYS A 1 193 ? -37.017 -1.395 35.210 1.00 92.62 193 LYS A CA 1
ATOM 1526 C C . LYS A 1 193 ? -37.379 -2.737 34.573 1.00 92.62 193 LYS A C 1
ATOM 1528 O O . LYS A 1 193 ? -38.261 -3.432 35.074 1.00 92.62 193 LYS A O 1
ATOM 1533 N N . ARG A 1 194 ? -36.733 -3.098 33.457 1.00 94.19 194 ARG A N 1
ATOM 1534 C CA . ARG A 1 194 ? -37.003 -4.365 32.754 1.00 94.19 194 ARG A CA 1
ATOM 1535 C C . ARG A 1 194 ? -36.605 -5.570 33.598 1.00 94.19 194 ARG A C 1
ATOM 1537 O O . ARG A 1 194 ? -37.370 -6.525 33.663 1.00 94.19 194 ARG A O 1
ATOM 1544 N N . TRP A 1 195 ? -35.449 -5.491 34.247 1.00 94.94 195 TRP A N 1
ATOM 1545 C CA . TRP A 1 195 ? -34.923 -6.558 35.088 1.00 94.94 195 TRP A CA 1
ATOM 1546 C C . TRP A 1 195 ? -35.748 -6.745 36.371 1.00 94.94 195 TRP A C 1
ATOM 1548 O O . TRP A 1 195 ? -36.169 -7.854 36.674 1.00 94.94 195 TRP A O 1
ATOM 1558 N N . CYS A 1 196 ? -36.093 -5.664 37.081 1.00 92.19 196 CYS A N 1
ATOM 1559 C CA . CYS A 1 196 ? -36.950 -5.753 38.269 1.00 92.19 196 CYS A CA 1
ATOM 1560 C C . CYS A 1 196 ? -38.316 -6.375 37.937 1.00 92.19 196 CYS A C 1
ATOM 1562 O O . CYS A 1 196 ? -38.829 -7.196 38.694 1.00 92.19 196 CYS A O 1
ATOM 1564 N N . LYS A 1 197 ? -38.876 -6.041 36.764 1.00 93.69 197 LYS A N 1
ATOM 1565 C CA . LYS A 1 197 ? -40.127 -6.632 36.277 1.00 93.69 197 LYS A CA 1
ATOM 1566 C C . LYS A 1 197 ? -40.005 -8.132 35.982 1.00 93.69 197 LYS A C 1
ATOM 1568 O O . LYS A 1 197 ? -40.966 -8.849 36.239 1.00 93.69 197 LYS A O 1
ATOM 1573 N N . SER A 1 198 ? -38.885 -8.604 35.425 1.00 94.44 198 SER A N 1
ATOM 1574 C CA . SER A 1 198 ? -38.703 -10.035 35.129 1.00 94.44 198 SER A CA 1
ATOM 1575 C C . SER A 1 198 ? -38.504 -10.874 36.387 1.00 94.44 198 SER A C 1
ATOM 1577 O O . SER A 1 198 ? -38.982 -12.000 36.436 1.00 94.44 198 SER A O 1
ATOM 1579 N N . GLU A 1 199 ? -37.850 -10.313 37.404 1.00 93.81 199 GLU A N 1
ATOM 1580 C CA . GLU A 1 199 ? -37.551 -11.008 38.663 1.00 93.81 199 GLU A CA 1
ATOM 1581 C C . GLU A 1 199 ? -38.635 -10.827 39.741 1.00 93.81 199 GLU A C 1
ATOM 1583 O O . GLU A 1 199 ? -38.544 -11.416 40.814 1.00 93.81 199 GLU A O 1
ATOM 1588 N N . GLY A 1 200 ? -39.662 -10.008 39.485 1.00 93.75 200 GLY A N 1
ATOM 1589 C CA . GLY A 1 200 ? -40.743 -9.756 40.444 1.00 93.75 200 GLY A CA 1
ATOM 1590 C C . GLY A 1 200 ? -40.300 -8.984 41.692 1.00 93.75 200 GLY A C 1
ATOM 1591 O O . GLY A 1 200 ? -40.905 -9.136 42.751 1.00 93.75 200 GLY A O 1
ATOM 1592 N N . VAL A 1 201 ? -39.250 -8.169 41.578 1.00 94.00 201 VAL A N 1
ATOM 1593 C CA . VAL A 1 201 ? -38.706 -7.357 42.678 1.00 94.00 201 VAL A CA 1
ATOM 1594 C C . VAL A 1 201 ? -39.057 -5.879 42.512 1.00 94.00 201 VAL A C 1
ATOM 1596 O O . VAL A 1 201 ? -39.373 -5.406 41.417 1.00 94.00 201 VAL A O 1
ATOM 1599 N N . GLU A 1 202 ? -38.994 -5.125 43.607 1.00 87.75 202 GLU A N 1
ATOM 1600 C CA . GLU A 1 202 ? -39.313 -3.697 43.618 1.00 87.75 202 GLU A CA 1
ATOM 1601 C C . GLU A 1 202 ? -38.356 -2.880 42.730 1.00 87.75 202 GLU A C 1
ATOM 1603 O O . GLU A 1 202 ? -37.173 -3.190 42.563 1.00 87.75 202 GLU A O 1
ATOM 1608 N N . SER A 1 203 ? -38.859 -1.788 42.144 1.00 77.81 203 SER A N 1
ATOM 1609 C CA . SER A 1 203 ? -38.099 -1.018 41.146 1.00 77.81 203 SER A CA 1
ATOM 1610 C C . SER A 1 203 ? -36.854 -0.331 41.711 1.00 77.81 203 SER A C 1
ATOM 1612 O O . SER A 1 203 ? -35.985 0.082 40.947 1.00 77.81 203 SER A O 1
ATOM 1614 N N . HIS A 1 204 ? -36.781 -0.151 43.032 1.00 84.69 204 HIS A N 1
ATOM 1615 C CA . HIS A 1 204 ? -35.658 0.499 43.703 1.00 84.69 204 HIS A CA 1
ATOM 1616 C C . HIS A 1 204 ? -34.568 -0.475 44.164 1.00 84.69 204 HIS A C 1
ATOM 1618 O O . HIS A 1 204 ? -33.524 -0.014 44.617 1.00 84.69 204 HIS A O 1
ATOM 1624 N N . SER A 1 205 ? -34.750 -1.795 44.029 1.00 86.50 205 SER A N 1
ATOM 1625 C CA . SER A 1 205 ? -33.777 -2.794 44.504 1.00 86.50 205 SER A CA 1
ATOM 1626 C C . SER A 1 205 ? -32.393 -2.679 43.850 1.00 86.50 205 SER A C 1
ATOM 1628 O O . SER A 1 205 ? -31.410 -3.146 44.413 1.00 86.50 205 SER A O 1
ATOM 1630 N N . LEU A 1 206 ? -32.295 -2.040 42.678 1.00 89.88 206 LEU A N 1
ATOM 1631 C CA . LEU A 1 206 ? -31.033 -1.800 41.967 1.00 89.88 206 LEU A CA 1
ATOM 1632 C C . LEU A 1 206 ? -30.540 -0.345 42.049 1.00 89.88 206 LEU A C 1
ATOM 1634 O O . LEU A 1 206 ? -29.597 0.011 41.340 1.00 89.88 206 LEU A O 1
ATOM 1638 N N . ASN A 1 207 ? -31.146 0.509 42.882 1.00 87.19 207 ASN A N 1
ATOM 1639 C CA . ASN A 1 207 ? -30.763 1.922 42.960 1.00 87.19 207 ASN A CA 1
ATOM 1640 C C . ASN A 1 207 ? -29.317 2.115 43.425 1.00 87.19 207 ASN A C 1
ATOM 1642 O O . ASN A 1 207 ? -28.603 2.903 42.811 1.00 87.19 207 ASN A O 1
ATOM 1646 N N . ASP A 1 208 ? -28.861 1.366 44.430 1.00 86.00 208 ASP A N 1
ATOM 1647 C CA . ASP A 1 208 ? -27.484 1.471 44.933 1.00 86.00 208 ASP A CA 1
ATOM 1648 C C . ASP A 1 208 ? -26.463 1.094 43.856 1.00 86.00 208 ASP A C 1
ATOM 1650 O O . ASP A 1 208 ? -25.482 1.800 43.627 1.00 86.00 208 ASP A O 1
ATOM 1654 N N . TRP A 1 209 ? -26.739 0.016 43.119 1.00 91.38 209 TRP A N 1
ATOM 1655 C CA . TRP A 1 209 ? -25.914 -0.412 41.992 1.00 91.38 209 TRP A CA 1
ATOM 1656 C C . TRP A 1 209 ? -25.907 0.618 40.855 1.00 91.38 209 TRP A C 1
ATOM 1658 O O . TRP A 1 209 ? -24.851 0.934 40.306 1.00 91.38 209 TRP A O 1
ATOM 1668 N N . LYS A 1 210 ? -27.075 1.176 40.516 1.00 89.25 210 LYS A N 1
ATOM 1669 C CA . LYS A 1 210 ? -27.202 2.227 39.501 1.00 89.25 210 LYS A CA 1
ATOM 1670 C C . LYS A 1 210 ? -26.400 3.469 39.890 1.00 89.25 210 LYS A C 1
ATOM 1672 O O . LYS A 1 210 ? -25.663 3.993 39.057 1.00 89.25 210 LYS A O 1
ATOM 1677 N N . ASN A 1 211 ? -26.528 3.916 41.137 1.00 87.25 211 ASN A N 1
ATOM 1678 C CA . ASN A 1 211 ? -25.816 5.082 41.652 1.00 87.25 211 ASN A CA 1
ATOM 1679 C C . ASN A 1 211 ? -24.300 4.849 41.632 1.00 87.25 211 ASN A C 1
ATOM 1681 O O . ASN A 1 211 ? -23.577 5.695 41.119 1.00 87.25 211 ASN A O 1
ATOM 1685 N N . LEU A 1 212 ? -23.831 3.659 42.024 1.00 91.69 212 LEU A N 1
ATOM 1686 C CA . LEU A 1 212 ? -22.413 3.296 41.940 1.00 91.69 212 LEU A CA 1
ATOM 1687 C C . LEU A 1 212 ? -21.853 3.408 40.510 1.00 91.69 212 LEU A C 1
ATOM 1689 O O . LEU A 1 212 ? -20.739 3.891 40.313 1.00 91.69 212 LEU A O 1
ATOM 1693 N N . ILE A 1 213 ? -22.602 2.968 39.492 1.00 87.75 213 ILE A N 1
ATOM 1694 C CA . ILE A 1 213 ? -22.165 3.092 38.090 1.00 87.75 213 ILE A CA 1
ATOM 1695 C C . ILE A 1 213 ? -22.091 4.559 37.658 1.00 87.75 213 ILE A C 1
ATOM 1697 O O . ILE A 1 213 ? -21.153 4.939 36.948 1.00 87.75 213 ILE A O 1
ATOM 1701 N N . LEU A 1 214 ? -23.060 5.379 38.069 1.00 91.06 214 LEU A N 1
ATOM 1702 C CA . LEU A 1 214 ? -23.058 6.811 37.775 1.00 91.06 214 LEU A CA 1
ATOM 1703 C C . LEU A 1 214 ? -21.864 7.507 38.447 1.00 91.06 214 LEU A C 1
ATOM 1705 O O . LEU A 1 214 ? -21.146 8.232 37.765 1.00 91.06 214 LEU A O 1
ATOM 1709 N N . ASP A 1 215 ? -21.562 7.184 39.705 1.00 89.38 215 ASP A N 1
ATOM 1710 C CA . ASP A 1 215 ? -20.416 7.741 40.434 1.00 89.38 215 ASP A CA 1
ATOM 1711 C C . ASP A 1 215 ? -19.076 7.346 39.791 1.00 89.38 215 ASP A C 1
ATOM 1713 O O . ASP A 1 215 ? -18.196 8.183 39.585 1.00 89.38 215 ASP A O 1
ATOM 1717 N N . ILE A 1 216 ? -18.919 6.076 39.392 1.00 88.44 216 ILE A N 1
ATOM 1718 C CA . ILE A 1 216 ? -17.728 5.617 38.653 1.00 88.44 216 ILE A CA 1
ATOM 1719 C C . ILE A 1 216 ? -17.587 6.375 37.327 1.00 88.44 216 ILE A C 1
ATOM 1721 O O . ILE A 1 216 ? -16.468 6.669 36.892 1.00 88.44 216 ILE A O 1
ATOM 1725 N N . THR A 1 217 ? -18.706 6.671 36.668 1.00 87.69 217 THR A N 1
ATOM 1726 C CA . THR A 1 217 ? -18.717 7.427 35.412 1.00 87.69 217 THR A CA 1
ATOM 1727 C C . THR A 1 217 ? -18.252 8.860 35.646 1.00 87.69 217 THR A C 1
ATOM 1729 O O . THR A 1 217 ? -17.365 9.320 34.927 1.00 87.69 217 THR A O 1
ATOM 1732 N N . ASP A 1 218 ? -18.757 9.520 36.686 1.00 90.06 218 ASP A N 1
ATOM 1733 C CA . ASP A 1 218 ? -18.381 10.891 37.042 1.00 90.06 218 ASP A CA 1
ATOM 1734 C C . ASP A 1 218 ? -16.895 10.998 37.402 1.00 90.06 218 ASP A C 1
ATOM 1736 O O . ASP A 1 218 ? -16.183 11.830 36.844 1.00 90.06 218 ASP A O 1
ATOM 1740 N N . ILE A 1 219 ? -16.370 10.061 38.199 1.00 88.69 219 ILE A N 1
ATOM 1741 C CA . ILE A 1 219 ? -14.934 9.993 38.523 1.00 88.69 219 ILE A CA 1
ATOM 1742 C C . ILE A 1 219 ? -14.076 9.876 37.254 1.00 88.69 219 ILE A C 1
ATOM 1744 O O . ILE A 1 219 ? -12.999 10.470 37.150 1.00 88.69 219 ILE A O 1
ATOM 1748 N N . ARG A 1 220 ? -14.520 9.088 36.269 1.00 86.25 220 ARG A N 1
ATOM 1749 C CA . ARG A 1 220 ? -13.792 8.920 35.003 1.00 86.25 220 ARG A CA 1
ATOM 1750 C C . ARG A 1 220 ? -13.851 10.173 34.137 1.00 86.25 220 ARG A C 1
ATOM 1752 O O . ARG A 1 220 ? -12.833 10.514 33.535 1.00 86.25 220 ARG A O 1
ATOM 1759 N N . ILE A 1 221 ? -14.998 10.850 34.093 1.00 86.62 221 ILE A N 1
ATOM 1760 C CA . ILE A 1 221 ? -15.162 12.136 33.403 1.00 86.62 221 ILE A CA 1
ATOM 1761 C C . ILE A 1 221 ? -14.236 13.185 34.037 1.00 86.62 221 ILE A C 1
ATOM 1763 O O . ILE A 1 221 ? -13.480 13.849 33.329 1.00 86.62 221 ILE A O 1
ATOM 1767 N N . ASP A 1 222 ? -14.187 13.262 35.364 1.00 86.62 222 ASP A N 1
ATOM 1768 C CA . ASP A 1 222 ? -13.297 14.180 36.080 1.00 86.62 222 ASP A CA 1
ATOM 1769 C C . ASP A 1 222 ? -11.819 13.883 35.814 1.00 86.62 222 ASP A C 1
ATOM 1771 O O . ASP A 1 222 ? -11.019 14.790 35.572 1.00 86.62 222 ASP A O 1
ATOM 1775 N N . ASN A 1 223 ? -11.433 12.606 35.815 1.00 83.31 223 ASN A N 1
ATOM 1776 C CA . ASN A 1 223 ? -10.067 12.198 35.489 1.00 83.31 223 ASN A CA 1
ATOM 1777 C C . ASN A 1 223 ? -9.689 12.526 34.040 1.00 83.31 223 ASN A C 1
ATOM 1779 O O . ASN A 1 223 ? -8.537 12.887 33.784 1.00 83.31 223 ASN A O 1
ATOM 1783 N N . PHE A 1 224 ? -10.640 12.442 33.107 1.00 80.62 224 PHE A N 1
ATOM 1784 C CA . PHE A 1 224 ? -10.451 12.886 31.728 1.00 80.62 224 PHE A CA 1
ATOM 1785 C C . PHE A 1 224 ? -10.199 14.397 31.673 1.00 80.62 224 PHE A C 1
ATOM 1787 O O . PHE A 1 224 ? -9.226 14.835 31.061 1.00 80.62 224 PHE A O 1
ATOM 1794 N N . HIS A 1 225 ? -11.018 15.199 32.363 1.00 82.50 225 HIS A N 1
ATOM 1795 C CA . HIS A 1 225 ? -10.845 16.654 32.414 1.00 82.50 225 HIS A CA 1
ATOM 1796 C C . HIS A 1 225 ? -9.518 17.078 33.056 1.00 82.50 225 HIS A C 1
ATOM 1798 O O . HIS A 1 225 ? -8.926 18.068 32.627 1.00 82.50 225 HIS A O 1
ATOM 1804 N N . LYS A 1 226 ? -9.014 16.311 34.030 1.00 84.06 226 LYS A N 1
ATOM 1805 C CA . LYS A 1 226 ? -7.696 16.525 34.653 1.00 84.06 226 LYS A CA 1
ATOM 1806 C C . LYS A 1 226 ? -6.519 16.142 33.747 1.00 84.06 226 LYS A C 1
ATOM 1808 O O . LYS A 1 226 ? -5.418 16.637 33.963 1.00 84.06 226 LYS A O 1
ATOM 1813 N N . ASN A 1 227 ? -6.730 15.299 32.731 1.00 76.19 227 ASN A N 1
ATOM 1814 C CA . ASN A 1 227 ? -5.680 14.807 31.830 1.00 76.19 227 ASN A CA 1
ATOM 1815 C C . ASN A 1 227 ? -6.021 15.043 30.344 1.00 76.19 227 ASN A C 1
ATOM 1817 O O . ASN A 1 227 ? -6.096 14.090 29.563 1.00 76.19 227 ASN A O 1
ATOM 1821 N N . PRO A 1 228 ? -6.196 16.307 29.913 1.00 65.94 228 PRO A N 1
ATOM 1822 C CA . PRO A 1 228 ? -6.678 16.627 28.567 1.00 65.94 228 PRO A CA 1
ATOM 1823 C C . PRO A 1 228 ? -5.719 16.177 27.452 1.00 65.94 228 PRO A C 1
ATOM 1825 O O . PRO A 1 228 ? -6.164 15.820 26.363 1.00 65.94 228 PRO A O 1
ATOM 1828 N N . HIS A 1 229 ? -4.416 16.123 27.739 1.00 65.69 229 HIS A N 1
ATOM 1829 C CA . HIS A 1 229 ? -3.356 15.717 26.809 1.00 65.69 229 HIS A CA 1
ATOM 1830 C C . HIS A 1 229 ? -3.473 14.255 26.340 1.00 65.69 229 HIS A C 1
ATOM 1832 O O . HIS A 1 229 ? -2.995 13.915 25.260 1.00 65.69 229 HIS A O 1
ATOM 1838 N N . LEU A 1 230 ? -4.133 13.385 27.114 1.00 56.84 230 LEU A N 1
ATOM 1839 C CA . LEU A 1 230 ? -4.354 11.985 26.733 1.00 56.84 230 LEU A CA 1
ATOM 1840 C C . LEU A 1 230 ? -5.403 11.831 25.620 1.00 56.84 230 LEU A C 1
ATOM 1842 O O . LEU A 1 230 ? -5.508 10.763 25.017 1.00 56.84 230 LEU A O 1
ATOM 1846 N N . PHE A 1 231 ? -6.173 12.887 25.342 1.00 57.59 231 PHE A N 1
ATOM 1847 C CA . PHE A 1 231 ? -7.345 12.837 24.471 1.00 57.59 231 PHE A CA 1
ATOM 1848 C C . PHE A 1 231 ? -7.496 14.088 23.595 1.00 57.59 231 PHE A C 1
ATOM 1850 O O . PHE A 1 231 ? -8.606 14.434 23.183 1.00 57.59 231 PHE A O 1
ATOM 1857 N N . GLU A 1 232 ? -6.391 14.783 23.311 1.00 58.41 232 GLU A N 1
ATOM 1858 C CA . GLU A 1 232 ? -6.410 16.000 22.503 1.00 58.41 232 GLU A CA 1
ATOM 1859 C C . GLU A 1 232 ? -7.012 15.762 21.113 1.00 58.41 232 GLU A C 1
ATOM 1861 O O . GLU A 1 232 ? -6.531 14.954 20.313 1.00 58.41 232 GLU A O 1
ATOM 1866 N N . ASN A 1 233 ? -8.046 16.547 20.806 1.00 58.88 233 ASN A N 1
ATOM 1867 C CA . ASN A 1 233 ? -8.546 16.700 19.450 1.00 58.88 233 ASN A CA 1
ATOM 1868 C C . ASN A 1 233 ? -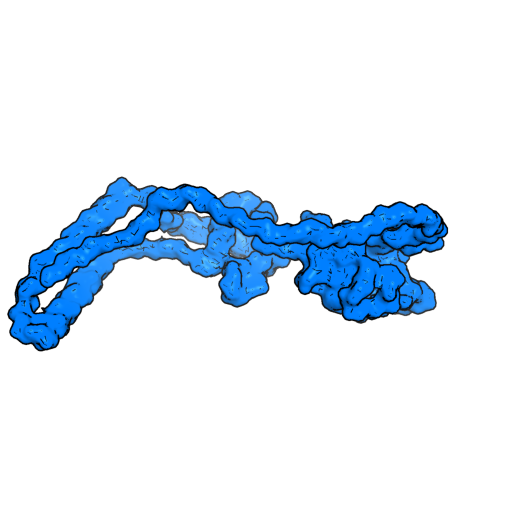7.791 17.830 18.738 1.00 58.88 233 ASN A C 1
ATOM 1870 O O . ASN A 1 233 ? -7.569 18.887 19.336 1.00 58.88 233 ASN A O 1
ATOM 1874 N N . PRO A 1 234 ? -7.444 17.669 17.449 1.00 58.25 234 PRO A N 1
ATOM 1875 C CA . PRO A 1 234 ? -6.889 18.750 16.649 1.00 58.25 234 PRO A CA 1
ATOM 1876 C C . PRO A 1 234 ? -7.823 19.966 16.668 1.00 58.25 234 PRO A C 1
ATOM 1878 O O . PRO A 1 234 ? -9.031 19.843 16.467 1.00 58.25 234 PRO A O 1
ATOM 1881 N N . SER A 1 235 ? -7.264 21.156 16.881 1.00 60.75 235 SER A N 1
ATOM 1882 C CA . SER A 1 235 ? -8.017 22.415 16.841 1.00 60.75 235 SER A CA 1
ATOM 1883 C C . SER A 1 235 ? -8.663 22.658 15.465 1.00 60.75 235 SER A C 1
ATOM 1885 O O . SER A 1 235 ? -8.163 22.182 14.445 1.00 60.75 235 SER A O 1
ATOM 1887 N N . SER A 1 236 ? -9.715 23.484 15.380 1.00 57.22 236 SER A N 1
ATOM 1888 C CA . SER A 1 236 ? -10.324 23.872 14.084 1.00 57.22 236 SER A CA 1
ATOM 1889 C C . SER A 1 236 ? -9.324 24.543 13.124 1.00 57.22 236 SER A C 1
ATOM 1891 O O . SER A 1 236 ? -9.448 24.464 11.899 1.00 57.22 236 SER A O 1
ATOM 1893 N N . ARG A 1 237 ? -8.280 25.174 13.681 1.00 54.84 237 ARG A N 1
ATOM 1894 C CA . ARG A 1 237 ? -7.129 25.712 12.943 1.00 54.84 237 ARG A CA 1
ATOM 1895 C C . ARG A 1 237 ? -6.304 24.598 12.286 1.00 54.84 237 ARG A C 1
ATOM 1897 O O . ARG A 1 237 ? -5.850 24.776 11.159 1.00 54.84 237 ARG A O 1
ATOM 1904 N N . SER A 1 238 ? -6.180 23.447 12.946 1.00 71.56 238 SER A N 1
ATOM 1905 C CA . SER A 1 238 ? -5.525 22.247 12.408 1.00 71.56 238 SER A CA 1
ATOM 1906 C C . SER A 1 238 ? -6.349 21.598 11.292 1.00 71.56 238 SER A C 1
ATOM 1908 O O . SER A 1 238 ? -5.785 21.122 10.314 1.00 71.56 238 SER A O 1
ATOM 1910 N N . GLU A 1 239 ? -7.682 21.635 11.364 1.00 75.81 239 GLU A N 1
ATOM 1911 C CA . GLU A 1 239 ? -8.536 21.076 10.305 1.00 75.81 239 GLU A CA 1
ATOM 1912 C C . GLU A 1 239 ? -8.410 21.850 8.982 1.00 75.81 239 GLU A C 1
ATOM 1914 O O . GLU A 1 239 ? -8.191 21.249 7.927 1.00 75.81 239 GLU A O 1
ATOM 1919 N N . ARG A 1 240 ? -8.489 23.191 9.025 1.00 81.25 240 ARG A N 1
ATOM 1920 C CA . ARG A 1 240 ? -8.264 24.035 7.835 1.00 81.25 240 ARG A CA 1
ATOM 1921 C C . ARG A 1 240 ? -6.868 23.834 7.248 1.00 81.25 240 ARG A C 1
ATOM 1923 O O . ARG A 1 240 ? -6.730 23.759 6.028 1.00 81.25 240 ARG A O 1
ATOM 1930 N N . TYR A 1 241 ? -5.862 23.703 8.111 1.00 85.12 241 TYR A N 1
ATOM 1931 C CA . TYR A 1 241 ? -4.492 23.397 7.714 1.00 85.12 241 TYR A CA 1
ATOM 1932 C C . TYR A 1 241 ? -4.404 22.072 6.945 1.00 85.12 241 TYR A C 1
ATOM 1934 O O . TYR A 1 241 ? -3.940 22.061 5.805 1.00 85.12 241 TYR A O 1
ATOM 1942 N N . PHE A 1 242 ? -4.918 20.972 7.508 1.00 85.00 242 PHE A N 1
ATOM 1943 C CA . PHE A 1 242 ? -4.868 19.664 6.850 1.00 85.00 242 PHE A CA 1
ATOM 1944 C C . PHE A 1 242 ? -5.663 19.634 5.545 1.00 85.00 242 PHE A C 1
ATOM 1946 O O . PHE A 1 242 ? -5.174 19.080 4.565 1.00 85.00 242 PHE A O 1
ATOM 1953 N N . LYS A 1 243 ? -6.838 20.278 5.489 1.00 85.38 243 LYS A N 1
ATOM 1954 C CA . LYS A 1 243 ? -7.633 20.399 4.254 1.00 85.38 243 LYS A CA 1
ATOM 1955 C C . LYS A 1 243 ? -6.869 21.121 3.144 1.00 85.38 243 LYS A C 1
ATOM 1957 O O . LYS A 1 243 ? -6.855 20.647 2.012 1.00 85.38 243 LYS A O 1
ATOM 1962 N N . SER A 1 244 ? -6.217 22.240 3.464 1.00 87.88 244 SER A N 1
ATOM 1963 C CA . SER A 1 244 ? -5.403 22.984 2.496 1.00 87.88 244 SER A CA 1
ATOM 1964 C C . SER A 1 244 ? -4.210 22.158 2.009 1.00 87.88 244 SER A C 1
ATOM 1966 O O . SER A 1 244 ? -3.979 22.066 0.806 1.00 87.88 244 SER A O 1
ATOM 1968 N N . LYS A 1 245 ? -3.489 21.498 2.922 1.00 87.88 245 LYS A N 1
ATOM 1969 C CA . LYS A 1 245 ? -2.329 20.671 2.566 1.00 87.88 245 LYS A CA 1
ATOM 1970 C C . LYS A 1 245 ? -2.711 19.435 1.748 1.00 87.88 245 LYS A C 1
ATOM 1972 O O . LYS A 1 245 ? -1.992 19.099 0.815 1.00 87.88 245 LYS A O 1
ATOM 1977 N N . LEU A 1 246 ? -3.839 18.793 2.061 1.00 86.06 246 LEU A N 1
ATOM 1978 C CA . LEU A 1 246 ? -4.373 17.667 1.288 1.00 86.06 246 LEU A CA 1
ATOM 1979 C C . LEU A 1 246 ? -4.733 18.079 -0.137 1.00 86.06 246 LEU A C 1
ATOM 1981 O O . LEU A 1 246 ? -4.368 17.368 -1.066 1.00 86.06 246 LEU A O 1
ATOM 1985 N N . ARG A 1 247 ? -5.385 19.235 -0.315 1.00 86.25 247 ARG A N 1
ATOM 1986 C CA . ARG A 1 247 ? -5.751 19.742 -1.643 1.00 86.25 247 ARG A CA 1
ATOM 1987 C C . ARG A 1 247 ? -4.519 19.941 -2.528 1.00 86.25 247 ARG A C 1
ATOM 1989 O O . ARG A 1 247 ? -4.480 19.409 -3.627 1.00 86.25 247 ARG A O 1
ATOM 1996 N N . ASN A 1 248 ? -3.479 20.587 -2.000 1.00 85.25 248 ASN A N 1
ATOM 1997 C CA . ASN A 1 248 ? -2.215 20.770 -2.723 1.00 85.25 248 ASN A CA 1
ATOM 1998 C C . ASN A 1 248 ? -1.524 19.439 -3.072 1.00 85.25 248 ASN A C 1
ATOM 2000 O O . ASN A 1 248 ? -0.741 19.380 -4.016 1.00 85.25 248 ASN A O 1
ATOM 2004 N N . LEU A 1 249 ? -1.752 18.382 -2.283 1.00 83.00 249 LEU A N 1
ATOM 2005 C CA . LEU A 1 249 ? -1.213 17.055 -2.579 1.00 83.00 249 LEU A CA 1
ATOM 2006 C C . LEU A 1 249 ? -2.015 16.365 -3.690 1.00 83.00 249 LEU A C 1
ATOM 2008 O O . LEU A 1 249 ? -1.428 15.745 -4.565 1.00 83.00 249 LEU A O 1
ATOM 2012 N N . GLN A 1 250 ? -3.341 16.510 -3.669 1.00 82.94 250 GLN A N 1
ATOM 2013 C CA . GLN A 1 250 ? -4.258 15.957 -4.671 1.00 82.94 250 GLN A CA 1
ATOM 2014 C C . GLN A 1 250 ? -4.125 16.616 -6.049 1.00 82.94 250 GLN A C 1
ATOM 2016 O O . GLN A 1 250 ? -4.508 16.017 -7.045 1.00 82.94 250 GLN A O 1
ATOM 2021 N N . GLU A 1 251 ? -3.561 17.822 -6.125 1.00 83.38 251 GLU A N 1
ATOM 2022 C CA . GLU A 1 251 ? -3.170 18.445 -7.399 1.00 83.38 251 GLU A CA 1
ATOM 2023 C C . GLU A 1 251 ? -1.986 17.734 -8.071 1.00 83.38 251 GLU A C 1
ATOM 2025 O O . GLU A 1 251 ? -1.765 17.910 -9.265 1.00 83.38 251 GLU A O 1
ATOM 2030 N N . LYS A 1 252 ? -1.204 16.960 -7.307 1.00 78.94 252 LYS A N 1
ATOM 2031 C CA . LYS A 1 252 ? 0.053 16.348 -7.763 1.00 78.94 252 LYS A CA 1
ATOM 2032 C C . LYS A 1 252 ? 0.019 14.826 -7.792 1.00 78.94 252 LYS A C 1
ATOM 2034 O O . LYS A 1 252 ? 0.813 14.240 -8.513 1.00 78.94 252 LYS A O 1
ATOM 2039 N N . PHE A 1 253 ? -0.855 14.212 -6.996 1.00 78.44 253 PHE A N 1
ATOM 2040 C CA . PHE A 1 253 ? -0.894 12.769 -6.795 1.00 78.44 253 PHE A CA 1
ATOM 2041 C C . PHE A 1 253 ? -2.323 12.244 -6.701 1.00 78.44 253 PHE A C 1
ATOM 2043 O O . PHE A 1 253 ? -3.218 12.898 -6.153 1.00 78.44 253 PHE A O 1
ATOM 2050 N N . VAL A 1 254 ? -2.511 11.010 -7.155 1.00 76.75 254 VAL A N 1
ATOM 2051 C CA . VAL A 1 254 ? -3.766 10.269 -7.060 1.00 76.75 254 VAL A CA 1
ATOM 2052 C C . VAL A 1 254 ? -3.724 9.351 -5.842 1.00 76.75 254 VAL A C 1
ATOM 2054 O O . VAL A 1 254 ? -2.800 8.566 -5.656 1.00 76.75 254 VAL A O 1
ATOM 2057 N N . PHE A 1 255 ? -4.760 9.424 -5.003 1.00 74.62 255 PHE A N 1
ATOM 2058 C CA . PHE A 1 255 ? -4.930 8.524 -3.862 1.00 74.62 255 PHE A CA 1
ATOM 2059 C C . PHE A 1 255 ? -5.833 7.357 -4.265 1.00 74.62 255 PHE A C 1
ATOM 2061 O O . PHE A 1 255 ? -7.035 7.546 -4.456 1.00 74.62 255 PHE A O 1
ATOM 2068 N N . ALA A 1 256 ? -5.281 6.150 -4.344 1.00 68.94 256 ALA A N 1
ATOM 2069 C CA . ALA A 1 256 ? -6.026 4.934 -4.645 1.00 68.94 256 ALA A CA 1
ATOM 2070 C C . ALA A 1 256 ? -6.099 4.021 -3.407 1.00 68.94 256 ALA A C 1
ATOM 2072 O O . ALA A 1 256 ? -5.093 3.823 -2.726 1.00 68.94 256 ALA A O 1
ATOM 2073 N N . PRO A 1 257 ? -7.263 3.448 -3.060 1.00 64.56 257 PRO A N 1
ATOM 2074 C CA . PRO A 1 257 ? -7.321 2.414 -2.032 1.00 64.56 257 PRO A CA 1
ATOM 2075 C C . PRO A 1 257 ? -6.528 1.188 -2.505 1.00 64.56 257 PRO A C 1
ATOM 2077 O O . PRO A 1 257 ? -6.808 0.655 -3.574 1.00 64.56 257 PRO A O 1
ATOM 2080 N N . ALA A 1 258 ? -5.543 0.748 -1.719 1.00 61.41 258 ALA A N 1
ATOM 2081 C CA . ALA A 1 258 ? -4.726 -0.413 -2.081 1.00 61.41 258 ALA A CA 1
ATOM 2082 C C . ALA A 1 258 ? -5.530 -1.715 -1.960 1.00 61.41 258 ALA A C 1
ATOM 2084 O O . ALA A 1 258 ? -5.361 -2.636 -2.751 1.00 61.41 258 ALA A O 1
ATOM 2085 N N . ASP A 1 259 ? -6.416 -1.783 -0.962 1.00 62.09 259 ASP A N 1
ATOM 2086 C CA . ASP A 1 259 ? -7.316 -2.902 -0.727 1.00 62.09 259 ASP A CA 1
ATOM 2087 C C . ASP A 1 259 ? -8.500 -2.509 0.183 1.00 62.09 259 ASP A C 1
ATOM 2089 O O . ASP A 1 259 ? -8.463 -1.544 0.953 1.00 62.09 259 ASP A O 1
ATOM 2093 N N . LYS A 1 260 ? -9.597 -3.271 0.109 1.00 53.66 260 LYS A N 1
ATOM 2094 C CA . LYS A 1 260 ? -10.812 -3.019 0.911 1.00 53.66 260 LYS A CA 1
ATOM 2095 C C . LYS A 1 260 ? -10.647 -3.450 2.382 1.00 53.66 260 LYS A C 1
ATOM 2097 O O . LYS A 1 260 ? -11.404 -2.999 3.247 1.00 53.66 260 LYS A O 1
ATOM 2102 N N . ALA A 1 261 ? -9.665 -4.306 2.674 1.00 51.47 261 ALA A N 1
ATOM 2103 C CA . ALA A 1 261 ? -9.470 -4.932 3.979 1.00 51.47 261 ALA A CA 1
ATOM 2104 C C . ALA A 1 261 ? -8.440 -4.197 4.858 1.00 51.47 261 ALA A C 1
ATOM 2106 O O . ALA A 1 261 ? -8.762 -3.867 6.005 1.00 51.47 261 ALA A O 1
ATOM 2107 N N . ALA A 1 262 ? -7.252 -3.875 4.338 1.00 54.44 262 ALA A N 1
ATOM 2108 C CA . ALA A 1 262 ? -6.094 -3.481 5.142 1.00 54.44 262 ALA A CA 1
ATOM 2109 C C . ALA A 1 262 ? -5.928 -1.976 5.386 1.00 54.44 262 ALA A C 1
ATOM 2111 O O . ALA A 1 262 ? -4.960 -1.585 6.030 1.00 54.44 262 ALA A O 1
ATOM 2112 N N . ASN A 1 263 ? -6.893 -1.130 4.997 1.00 61.00 263 ASN A N 1
ATOM 2113 C CA . ASN A 1 263 ? -6.845 0.306 5.310 1.00 61.00 263 ASN A CA 1
ATOM 2114 C C . ASN A 1 263 ? -5.596 0.989 4.714 1.00 61.00 263 ASN A C 1
ATOM 2116 O O . ASN A 1 263 ? -5.022 1.890 5.320 1.00 61.00 263 ASN A O 1
ATOM 2120 N N . ASN A 1 264 ? -5.174 0.541 3.534 1.00 62.91 264 ASN A N 1
ATOM 2121 C CA . ASN A 1 264 ? -3.993 1.048 2.854 1.00 62.91 264 ASN A CA 1
ATOM 2122 C C . ASN A 1 264 ? -4.395 2.002 1.721 1.00 62.91 264 ASN A C 1
ATOM 2124 O O . ASN A 1 264 ? -5.374 1.770 1.008 1.00 62.91 264 ASN A O 1
ATOM 2128 N N . THR A 1 265 ? -3.628 3.077 1.543 1.00 66.50 265 THR A N 1
ATOM 2129 C CA . THR A 1 265 ? -3.791 4.025 0.434 1.00 66.50 265 THR A CA 1
ATOM 2130 C C . THR A 1 265 ? -2.487 4.098 -0.346 1.00 66.50 265 THR A C 1
ATOM 2132 O O . THR A 1 265 ? -1.438 4.368 0.235 1.00 66.50 265 THR A O 1
ATOM 2135 N N . ILE A 1 266 ? -2.569 3.854 -1.648 1.00 67.06 266 ILE A N 1
ATOM 2136 C CA . ILE A 1 266 ? -1.501 4.072 -2.619 1.00 67.06 266 ILE A CA 1
ATOM 2137 C C . ILE A 1 266 ? -1.567 5.536 -3.048 1.00 67.06 266 ILE A C 1
ATOM 2139 O O . ILE A 1 266 ? -2.652 6.059 -3.305 1.00 67.06 266 ILE A O 1
ATOM 2143 N N . ILE A 1 267 ? -0.414 6.194 -3.088 1.00 68.25 267 ILE A N 1
ATOM 2144 C CA . ILE A 1 267 ? -0.253 7.528 -3.663 1.00 68.25 267 ILE A CA 1
ATOM 2145 C C . ILE A 1 267 ? 0.554 7.331 -4.947 1.00 68.25 267 ILE A C 1
ATOM 2147 O O . ILE A 1 267 ? 1.673 6.825 -4.864 1.00 68.25 267 ILE A O 1
ATOM 2151 N N . ILE A 1 268 ? -0.052 7.653 -6.092 1.00 62.84 268 ILE A N 1
ATOM 2152 C CA . ILE A 1 268 ? 0.505 7.514 -7.449 1.00 62.84 268 ILE A CA 1
ATOM 2153 C C . ILE A 1 268 ? 0.763 8.906 -8.011 1.00 62.84 268 ILE A C 1
ATOM 2155 O O . ILE A 1 268 ? -0.155 9.752 -7.886 1.00 62.84 268 ILE A O 1
#

Solvent-accessible surface area (backbone atoms only — not comparable to full-atom values): 16059 Å² total; per-residue (Å²): 135,94,80,87,86,78,90,82,90,82,85,84,84,86,87,88,81,91,78,80,91,74,78,76,82,76,84,72,87,74,85,86,76,99,62,63,64,75,44,71,49,68,42,70,39,98,47,100,41,28,16,21,41,33,38,23,70,58,79,81,76,56,65,16,29,28,33,30,51,70,53,33,54,34,40,22,22,14,48,17,42,53,66,74,44,64,25,96,70,21,38,50,35,48,66,14,73,34,51,64,71,70,87,47,56,53,38,28,53,42,51,43,90,48,79,50,74,30,60,88,72,36,50,56,44,61,66,87,64,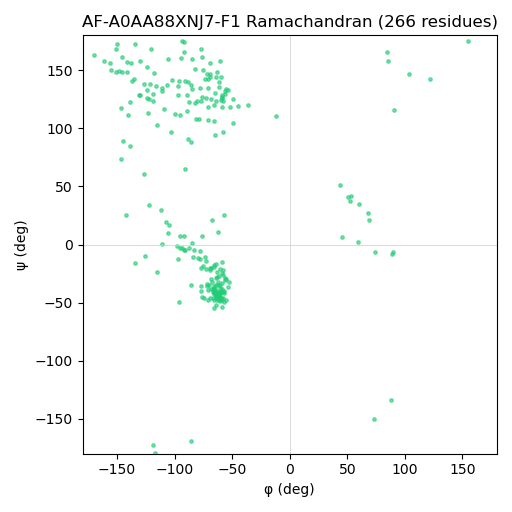93,84,82,55,45,63,30,23,16,22,32,34,20,50,78,67,98,75,68,91,67,48,68,86,45,75,51,66,68,58,35,58,53,59,73,60,28,83,80,56,68,81,71,71,88,80,55,64,68,62,53,49,52,54,50,51,53,51,50,53,55,48,46,50,54,50,22,63,74,72,75,47,63,77,64,80,52,46,70,62,52,49,52,53,51,52,56,48,49,55,50,53,52,52,43,70,75,44,51,83,83,68,68,62,81,50,75,71,50,52,57,49,48,53,54,55,48,52,64,45,56,77,77,35,49,81,40,74,69,46,96,81,79,52,40,74,41,78,86

Radius of gyration: 31.94 Å; Cα contacts (8 Å, |Δi|>4): 361; chains: 1; bounding box: 74×63×84 Å

Sequence (268 aa):
MRLYKTVDWSSTKPSVRLVTLGSYPRMKETCCYLVGMFEIRLRGGLSNTLGRVEVNLNDGYGWGTVCDDAWDVDDAKVACRSLGLPYKFAIPVSNAGFGEGTGRIHMDDVSCTGSESSLRYCTYVNRTKENCYHREDAGVVCWVSTFYSDFSIIQDRQLRGLLKKGPKYRIPSKIDFIKCREVLKEALDNYTKRWCKSEGVESHSLNDWKNLILDITDIRIDNFHKNPHLFENPSSRSERYFKSKLRNLQEKFVFAPADKAANNTIII

pLDDT: mean 77.39, std 20.07, range [27.19, 98.06]

Nearest PDB structures (foldseek):
  1by2-assembly1_A  TM=9.422E-01  e=1.671E-11  Homo sapiens
  6san-assembly1_B  TM=9.343E-01  e=3.633E-11  Homo sapiens
  7bzz-assembly2_D  TM=9.405E-01  e=1.352E-10  Mus musculus
  7c00-assembly1_A  TM=9.505E-01  e=2.054E-10  Homo sapiens
  8xmk-assembly1_D  TM=9.204E-01  e=3.517E-10  Homo sapiens

Secondary structure (DSSP, 8-state):
--------------------------------------EEEEESSSSTTEEEEEEE-SSSS-EEEEB-TT--HHHHHHHHHHTTS--TT-EEE-TTTT----SEEEEEEEE--S--SSGGGSEEEETTS----GGGB-EEE----S----GGGS--HHHHHHHTT-TT--PPPPP-HHHHHHHHHHHHHHHHHHHHHHHT--TTTTHHHHHHHHHHHHHHHHHHHH-GGGGPPPPHHHHHHHHHHHHHHHTT--EEES-SSS--EEE-

Mean predicted aligned error: 18.81 Å

InterPro domains:
  IPR001190 SRCR domain [PF00530] (44-142)
  IPR001190 SRCR domain [PR00258] (40-56)
  IPR001190 SRCR domain [PR00258] (61-72)
  IPR001190 SRCR domain [PR00258] (76-86)
  IPR001190 SRCR domain [PR00258] (108-122)
  IPR001190 SRCR domain [PR00258] (131-143)
  IPR001190 SRCR domain [PS50287] (40-143)
  IPR001190 SRCR domain [SM00202] (40-143)
  IPR036772 SRCR-like domain superfamily [G3DSA:3.10.250.10] (35-149)
  IPR036772 SRCR-like domain superfamily [SSF56487] (36-143)